Protein AF-A0A0N4U7K9-F1 (afdb_monomer_lite)

Foldseek 3Di:
DVVVVVVVVVVVVVVVVVVVVVVVVVVVQVVFWDWDDDPLFPDIDTDGPVVVVVQVVVQVVVVCVLQVDDDDDPDDDPPPVPDPVCVVPPQWDWDWDDDPPHIDTDTDGPPCPPPPPDDCVVVVVVVLVVVCVVQVPHQDKDKDWDKPPLVSQADPVVVVVVVVCVVVDVDDDDDDDPPDVQVVLVCQQVDPPPGSIHTDQDRMEIADDYPDPTDHHYDHLQAWDDDPQWTAGRRRSDIDRDCVSQVNDLQGPQPLPDDLLNLLVSLLSSLCVVCLVVLVVLVVVDDDPRLLVVLLVSLVCSCVVRVVVSCVVSVNPCPDPLNVVSSVCVSVCSSVSVDQPPDVVSCVSNDD

InterPro domains:
  IPR003545 Telomerase reverse transcriptase [PTHR12066] (23-122)

Radius of gyration: 27.85 Å; chains: 1; bounding box: 62×50×76 Å

Sequence (352 aa):
MRSFNDEMNKKDIFVRLLSAVLDLAIFVTKASFYVTDMRNSNALFFYSKVVWKQIENHGFSELKKLLKLSETEKEGQTSFHLDENDAKCSIFNVRFIPSGNKVRAIMVPSNSRTYKHQKERRFFEDLFSKYAKQNRKKKIYSVRTDLRQCFDHMDHVLLKGIISNIIDCERLPIVEKCTQPVAFLEQILNGIDNYNMVADPLKTVINFKSNLNYPFKFIHMNGYITWNGYDIFPAVLKISASQSNSKTSVVPPFKLYLSSYEKRLTIRKIVRAAVSQRYFILVRLSFGIWKTVVLKKLSWIAYDLYIQPLAKKLNLNPKAYWNRLFMKHIRKWIQQGFKQKSNPKLTYLFNL

pLDDT: mean 80.83, std 15.72, range [34.75, 97.44]

Organism: Dracunculus medinensis (NCBI:txid318479)

Secondary structure (DSSP, 8-state):
-HHHHHHHHHHHHHHHHHHHHHHHHHHHHHHHEEEEEPTTSS-EEEEEHHHHHHHHHHHHHHHHHHHTPPPPPSSS-------TTTTT---EEEEEEEETTEEEEEEEESS--------THHHHHHHHHHHHHHTTTSPPP-EE--BTTTTTT--HHHHHHHHHHHHH-S----------HHHHHHHHHH-BTTTTB-B-GGG-EESS-----S--EE--TT--EEETTEEEETTTTEEEE-STTTTT-SS----TT--HHHHHHHHHHHHHHHHHHHHHHHHHH--HHHHHHHHHHHHHHHIIIIIHHHHHHTT--TTSHHHHHHHHHHHHHHHTTT-STT-HHHHHHT--

Structure (mmCIF, N/CA/C/O backbone):
data_AF-A0A0N4U7K9-F1
#
_entry.id   AF-A0A0N4U7K9-F1
#
loop_
_atom_site.group_PDB
_atom_site.id
_atom_site.type_symbol
_atom_site.label_atom_id
_atom_site.label_alt_id
_atom_site.label_comp_id
_atom_site.label_asym_id
_atom_site.label_entity_id
_atom_site.label_seq_id
_atom_site.pdbx_PDB_ins_code
_atom_site.Cartn_x
_atom_site.Cartn_y
_atom_site.Cartn_z
_atom_site.occupancy
_atom_site.B_iso_or_equiv
_atom_site.auth_seq_id
_atom_site.auth_comp_id
_atom_site.auth_asym_id
_atom_site.auth_atom_id
_atom_site.pdbx_PDB_model_num
ATOM 1 N N . MET A 1 1 ? 27.319 -6.769 -48.456 1.00 57.84 1 MET A N 1
ATOM 2 C CA . MET A 1 1 ? 27.380 -7.055 -47.000 1.00 57.84 1 MET A CA 1
ATOM 3 C C . MET A 1 1 ? 27.908 -5.900 -46.136 1.00 57.84 1 MET A C 1
ATOM 5 O O . MET A 1 1 ? 27.492 -5.836 -44.989 1.00 57.84 1 MET A O 1
ATOM 9 N N . ARG A 1 2 ? 28.739 -4.960 -46.630 1.00 60.88 2 A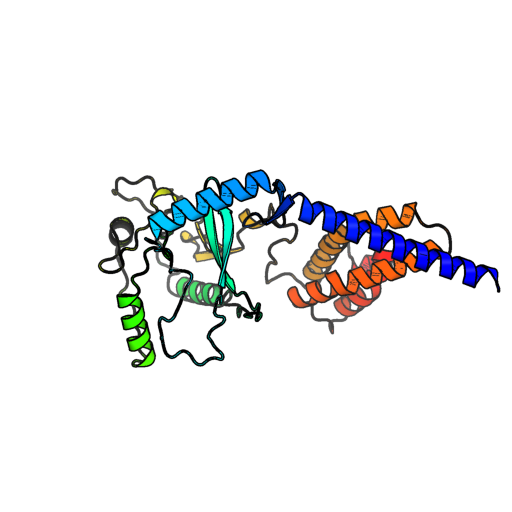RG A N 1
ATOM 10 C CA . ARG A 1 2 ? 29.244 -3.830 -45.808 1.00 60.88 2 ARG A CA 1
ATOM 11 C C . ARG A 1 2 ? 28.162 -2.839 -45.325 1.00 60.88 2 ARG A C 1
ATOM 13 O O . ARG A 1 2 ? 28.216 -2.425 -44.176 1.00 60.88 2 ARG A O 1
ATOM 20 N N . SER A 1 3 ? 27.118 -2.558 -46.115 1.00 70.31 3 SER A N 1
ATOM 21 C CA . SER A 1 3 ? 26.081 -1.576 -45.731 1.00 70.31 3 SER A CA 1
ATOM 22 C C . SER A 1 3 ? 25.219 -1.976 -44.522 1.00 70.31 3 SER A C 1
ATOM 24 O O . SER A 1 3 ? 24.700 -1.110 -43.822 1.00 70.31 3 SER A O 1
ATOM 26 N N . PHE A 1 4 ? 25.073 -3.277 -44.241 1.00 58.28 4 PHE A N 1
ATOM 27 C CA . PHE A 1 4 ? 24.256 -3.749 -43.117 1.00 58.28 4 PHE A CA 1
ATOM 28 C C . PHE A 1 4 ? 24.931 -3.495 -41.759 1.00 58.28 4 PHE A C 1
ATOM 30 O O . PHE A 1 4 ? 24.249 -3.174 -40.784 1.00 58.28 4 PHE A O 1
ATOM 37 N N . ASN A 1 5 ? 26.266 -3.582 -41.704 1.00 70.31 5 ASN A N 1
ATOM 38 C CA . ASN A 1 5 ? 27.029 -3.284 -40.490 1.00 70.31 5 ASN A CA 1
ATOM 39 C C . ASN A 1 5 ? 27.013 -1.782 -40.170 1.00 70.31 5 ASN A C 1
ATOM 41 O O . ASN A 1 5 ? 26.825 -1.415 -39.011 1.00 70.31 5 ASN A O 1
ATOM 45 N N . ASP A 1 6 ? 27.094 -0.915 -41.183 1.00 75.25 6 ASP A N 1
ATOM 46 C CA . ASP A 1 6 ? 27.023 0.540 -40.983 1.00 75.25 6 ASP A CA 1
ATOM 47 C C . ASP A 1 6 ? 25.654 0.985 -40.450 1.00 75.25 6 ASP A C 1
ATOM 49 O O . ASP A 1 6 ? 25.566 1.824 -39.549 1.00 75.25 6 ASP A O 1
ATOM 53 N N . GLU A 1 7 ? 24.564 0.389 -40.940 1.00 70.75 7 GLU A N 1
ATOM 54 C CA . GLU A 1 7 ? 23.230 0.653 -40.394 1.00 70.75 7 GLU A CA 1
ATOM 55 C C . GLU A 1 7 ? 23.058 0.140 -38.958 1.00 70.75 7 GLU A C 1
ATOM 57 O O . GLU A 1 7 ? 22.394 0.801 -38.154 1.00 70.75 7 GLU A O 1
ATOM 62 N N . MET A 1 8 ? 23.640 -1.015 -38.603 1.00 66.44 8 MET A N 1
ATOM 63 C CA . MET A 1 8 ? 23.632 -1.498 -37.216 1.00 66.44 8 MET A CA 1
ATOM 64 C C . MET A 1 8 ? 24.426 -0.583 -36.280 1.00 66.44 8 MET A C 1
ATOM 66 O O . MET A 1 8 ? 23.966 -0.335 -35.167 1.00 66.44 8 MET A O 1
ATOM 70 N N . ASN A 1 9 ? 25.540 -0.009 -36.732 1.00 82.81 9 ASN A N 1
ATOM 71 C CA . ASN A 1 9 ? 26.275 0.976 -35.941 1.00 82.81 9 ASN A CA 1
ATOM 72 C C . ASN A 1 9 ? 25.450 2.254 -35.731 1.00 82.81 9 ASN A C 1
ATOM 74 O O . ASN A 1 9 ? 25.331 2.729 -34.602 1.00 82.81 9 ASN A O 1
ATOM 78 N N . LYS A 1 10 ? 24.763 2.759 -36.767 1.00 80.94 10 LYS A N 1
ATOM 79 C CA . LYS A 1 10 ? 23.857 3.917 -36.631 1.00 80.94 10 LYS A CA 1
ATOM 80 C C . LYS A 1 10 ? 22.704 3.661 -35.640 1.00 80.94 10 LYS A C 1
ATOM 82 O O . LYS A 1 10 ? 22.335 4.581 -34.911 1.00 80.94 10 LYS A O 1
ATOM 87 N N . LYS A 1 11 ? 22.162 2.428 -35.559 1.00 66.00 11 LYS A N 1
ATOM 88 C CA . LYS A 1 11 ? 21.150 2.022 -34.542 1.00 66.00 11 LYS A CA 1
ATOM 89 C C . LYS A 1 11 ? 21.647 2.248 -33.140 1.00 66.00 11 LYS A C 1
ATOM 91 O O . LYS A 1 11 ? 20.955 2.849 -32.322 1.00 66.00 11 LYS A O 1
ATOM 96 N N . ASP A 1 12 ? 22.797 1.651 -32.872 1.00 78.31 12 ASP A N 1
ATOM 97 C CA . ASP A 1 12 ? 23.330 1.583 -31.531 1.00 78.31 12 ASP A CA 1
ATOM 98 C C . ASP A 1 12 ? 23.716 2.989 -31.074 1.00 78.31 12 ASP A C 1
ATOM 100 O O . ASP A 1 12 ? 23.349 3.402 -29.979 1.00 78.31 12 ASP A O 1
ATOM 104 N N . ILE A 1 13 ? 24.295 3.786 -31.980 1.00 85.31 13 ILE A N 1
ATOM 105 C CA . ILE A 1 13 ? 24.562 5.209 -31.757 1.00 85.31 13 ILE A CA 1
ATOM 106 C C . ILE A 1 13 ? 23.268 5.976 -31.437 1.00 85.31 13 ILE A C 1
ATOM 108 O O . ILE A 1 13 ? 23.226 6.683 -30.434 1.00 85.31 13 ILE A O 1
ATOM 112 N N . PHE A 1 14 ? 22.189 5.822 -32.218 1.00 83.75 14 PHE A N 1
ATOM 113 C CA . PHE A 1 14 ? 20.931 6.539 -31.959 1.00 83.75 14 PHE A CA 1
ATOM 114 C C . PHE A 1 14 ? 20.264 6.127 -30.639 1.00 83.75 14 PHE A C 1
ATOM 116 O O . PHE A 1 14 ? 19.780 6.984 -29.904 1.00 83.75 14 PHE A O 1
ATOM 123 N N . VAL A 1 15 ? 20.231 4.831 -30.308 1.00 83.50 15 VAL A N 1
ATOM 124 C CA . VAL A 1 15 ? 19.649 4.350 -29.042 1.00 83.50 15 VAL A CA 1
ATOM 125 C C . VAL A 1 15 ? 20.471 4.831 -27.847 1.00 83.50 15 VAL A C 1
ATOM 127 O O . VAL A 1 15 ? 19.882 5.272 -26.860 1.00 83.50 15 VAL A O 1
ATOM 130 N N . ARG A 1 16 ? 21.807 4.804 -27.941 1.00 85.75 16 ARG A N 1
ATOM 131 C CA . ARG A 1 16 ? 22.700 5.368 -26.918 1.00 85.75 16 ARG A CA 1
ATOM 132 C C . ARG A 1 16 ? 22.480 6.871 -26.759 1.00 85.75 16 ARG A C 1
ATOM 134 O O . ARG A 1 16 ? 22.346 7.335 -25.632 1.00 85.75 16 ARG A O 1
ATOM 141 N N . LEU A 1 17 ? 22.354 7.607 -27.866 1.00 89.44 17 LEU A N 1
ATOM 142 C CA . LEU A 1 17 ? 22.065 9.041 -27.849 1.00 89.44 17 LEU A CA 1
ATOM 143 C C . LEU A 1 17 ? 20.700 9.335 -27.210 1.00 89.44 17 LEU A C 1
ATOM 145 O O . LEU A 1 17 ? 20.604 10.195 -26.343 1.00 89.44 17 LEU A O 1
ATOM 149 N N . LEU A 1 18 ? 19.648 8.599 -27.580 1.00 89.31 18 LEU A N 1
ATOM 150 C CA . LEU A 1 18 ? 18.315 8.768 -26.996 1.00 89.31 18 LEU A CA 1
ATOM 151 C C . LEU A 1 18 ? 18.297 8.425 -25.500 1.00 89.31 18 LEU A C 1
ATOM 153 O O . LEU A 1 18 ? 17.646 9.129 -24.732 1.00 89.31 18 LEU A O 1
ATOM 157 N N . SER A 1 19 ? 19.010 7.373 -25.082 1.00 85.81 19 SER A N 1
ATOM 158 C CA . SER A 1 19 ? 19.184 7.053 -23.660 1.00 85.81 19 SER A CA 1
ATOM 159 C C . SER A 1 19 ? 19.855 8.211 -22.931 1.00 85.81 19 SER A C 1
ATOM 161 O O . SER A 1 19 ? 19.310 8.682 -21.943 1.00 85.81 19 SER A O 1
ATOM 163 N N . ALA A 1 20 ? 20.954 8.743 -23.475 1.00 86.62 20 ALA A N 1
ATOM 164 C CA . ALA A 1 20 ? 21.660 9.880 -22.891 1.00 86.62 20 ALA A CA 1
ATOM 165 C C . ALA A 1 20 ? 20.768 11.131 -22.777 1.00 86.62 20 ALA A C 1
ATOM 167 O O . ALA A 1 20 ? 20.780 11.805 -21.750 1.00 86.62 20 ALA A O 1
ATOM 168 N N . VAL A 1 21 ? 19.940 11.418 -23.789 1.00 90.06 21 VAL A N 1
ATOM 169 C CA . VAL A 1 21 ? 18.972 12.530 -23.751 1.00 90.06 21 VAL A CA 1
ATOM 170 C C . VAL A 1 21 ? 17.902 12.311 -22.676 1.00 90.06 21 VAL A C 1
ATOM 172 O O . VAL A 1 21 ? 17.539 13.251 -21.972 1.00 90.06 21 VAL A O 1
ATOM 175 N N . LEU A 1 22 ? 17.393 11.086 -22.518 1.00 92.44 22 LEU A N 1
ATOM 176 C CA . LEU A 1 22 ? 16.414 10.767 -21.473 1.00 92.44 22 LEU A CA 1
ATOM 177 C C . LEU A 1 22 ? 17.028 10.827 -20.073 1.00 92.44 22 LEU A C 1
ATOM 179 O O . LEU A 1 22 ? 16.396 11.361 -19.163 1.00 92.44 22 LEU A O 1
ATOM 183 N N . ASP A 1 23 ? 18.250 10.327 -19.904 1.00 88.00 23 ASP A N 1
ATOM 184 C CA . ASP A 1 23 ? 18.988 10.402 -18.644 1.00 88.00 23 ASP A CA 1
ATOM 185 C C . ASP A 1 23 ? 19.247 11.864 -18.258 1.00 88.00 23 ASP A C 1
ATOM 187 O O . ASP A 1 23 ? 19.003 12.254 -17.113 1.00 88.00 23 ASP A O 1
ATOM 191 N N . LEU A 1 24 ? 19.613 12.706 -19.232 1.00 89.19 24 LEU A N 1
ATOM 192 C CA . LEU A 1 24 ? 19.730 14.151 -19.049 1.00 89.19 24 LEU A CA 1
ATOM 193 C C . LEU A 1 24 ? 18.386 14.788 -18.668 1.00 89.19 24 LEU A C 1
ATOM 195 O O . LEU A 1 24 ? 18.328 15.571 -17.724 1.00 89.19 24 LEU A O 1
ATOM 199 N N . ALA A 1 25 ? 17.288 14.435 -19.339 1.00 91.75 25 ALA A N 1
ATOM 200 C CA . ALA A 1 25 ? 15.961 14.960 -19.014 1.00 91.75 25 ALA A CA 1
ATOM 201 C C . ALA A 1 25 ? 15.514 14.569 -17.593 1.00 91.75 25 ALA A C 1
ATOM 203 O O . ALA A 1 25 ? 14.962 15.394 -16.860 1.00 91.75 25 ALA A O 1
ATOM 204 N N . ILE A 1 26 ? 15.786 13.329 -17.171 1.00 91.50 26 ILE A N 1
ATOM 205 C CA . ILE A 1 26 ? 15.540 12.861 -15.801 1.00 91.50 26 ILE A CA 1
ATOM 206 C C . ILE A 1 26 ? 16.403 13.647 -14.813 1.00 91.50 26 ILE A C 1
ATOM 208 O O . ILE A 1 26 ? 15.900 14.065 -13.768 1.00 91.50 26 ILE A O 1
ATOM 212 N N . PHE A 1 27 ? 17.679 13.864 -15.134 1.00 91.31 27 PHE A N 1
ATOM 213 C CA . PHE A 1 27 ? 18.597 14.636 -14.304 1.00 91.31 27 PHE A CA 1
ATOM 214 C C . PHE A 1 27 ? 1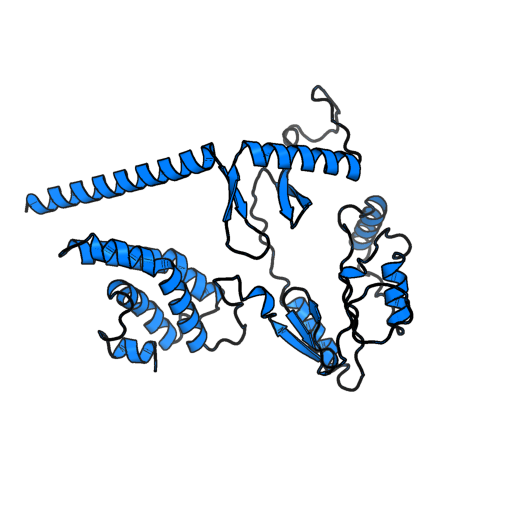8.117 16.079 -14.124 1.00 91.31 27 PHE A C 1
ATOM 216 O O . PHE A 1 27 ? 17.955 16.520 -12.989 1.00 91.31 27 PHE A O 1
ATOM 223 N N . VAL A 1 28 ? 17.790 16.779 -15.215 1.00 92.69 28 VAL A N 1
ATOM 224 C CA . VAL A 1 28 ? 17.245 18.147 -15.183 1.00 92.69 28 VAL A CA 1
ATOM 225 C C . VAL A 1 28 ? 15.944 18.190 -14.382 1.00 92.69 28 VAL A C 1
ATOM 227 O O . VAL A 1 28 ? 15.782 19.036 -13.507 1.00 92.69 28 VAL A O 1
ATOM 230 N N . THR A 1 29 ? 15.046 17.222 -14.585 1.00 94.62 29 THR A N 1
ATOM 231 C CA . THR A 1 29 ? 13.794 17.139 -13.819 1.00 94.62 29 THR A CA 1
ATOM 232 C C . THR A 1 29 ? 14.061 16.989 -12.319 1.00 94.62 29 THR A C 1
ATOM 234 O O . THR A 1 29 ? 13.463 17.704 -11.522 1.00 94.62 29 THR A O 1
ATOM 237 N N . LYS A 1 30 ? 14.990 16.111 -11.917 1.00 93.06 30 LYS A N 1
ATOM 238 C CA . LYS A 1 30 ? 15.405 15.944 -10.511 1.00 93.06 30 LYS A CA 1
ATOM 239 C C . LYS A 1 30 ? 16.145 17.165 -9.962 1.00 93.06 30 LYS A C 1
ATOM 241 O O . LYS A 1 30 ? 16.113 17.412 -8.755 1.00 93.06 30 LYS A O 1
ATOM 246 N N . ALA A 1 31 ? 16.845 17.910 -10.812 1.00 93.44 31 ALA A N 1
ATOM 247 C CA . ALA A 1 31 ? 17.551 19.124 -10.432 1.00 93.44 31 ALA A CA 1
ATOM 248 C C . ALA A 1 31 ? 16.571 20.273 -10.153 1.00 93.44 31 ALA A C 1
ATOM 250 O O . ALA A 1 31 ? 16.746 20.967 -9.154 1.00 93.44 31 ALA A O 1
ATOM 251 N N . SER A 1 32 ? 15.516 20.414 -10.959 1.00 95.38 32 SER A N 1
ATOM 252 C CA . SER A 1 32 ? 14.558 21.526 -10.883 1.00 95.38 32 SER A CA 1
ATOM 253 C C . SER A 1 32 ? 13.328 21.246 -10.011 1.00 95.38 32 SER A C 1
ATOM 255 O O . SER A 1 32 ? 12.797 22.167 -9.383 1.00 95.38 32 SER A O 1
ATOM 257 N N . PHE A 1 33 ? 12.878 19.990 -9.938 1.00 97.19 33 PHE A N 1
ATOM 258 C CA . PHE A 1 33 ? 11.606 19.624 -9.317 1.00 97.19 33 PHE A CA 1
ATOM 259 C C . PHE A 1 33 ? 11.754 18.563 -8.229 1.00 97.19 33 PHE A C 1
ATOM 261 O O . PHE A 1 33 ? 12.551 17.628 -8.322 1.00 97.19 33 PHE A O 1
ATOM 268 N N . TYR A 1 34 ? 10.913 18.686 -7.208 1.00 94.31 34 TYR A N 1
ATOM 269 C CA . TYR A 1 34 ? 10.564 17.588 -6.325 1.00 94.31 34 TYR A CA 1
ATOM 270 C C . TYR A 1 34 ? 9.381 16.821 -6.922 1.00 94.31 34 TYR A C 1
ATOM 272 O O . TYR A 1 34 ? 8.354 17.416 -7.255 1.00 94.31 34 TYR A O 1
ATOM 280 N N . VAL A 1 35 ? 9.523 15.501 -7.060 1.00 93.25 35 VAL A N 1
ATOM 281 C CA . VAL A 1 35 ? 8.511 14.630 -7.672 1.00 93.25 35 VAL A CA 1
ATOM 282 C C . VAL A 1 35 ? 7.902 13.735 -6.604 1.00 93.25 35 VAL A C 1
ATOM 284 O O . VAL A 1 35 ? 8.618 12.992 -5.934 1.00 93.25 35 VAL A O 1
ATOM 287 N N . THR A 1 36 ? 6.580 13.780 -6.454 1.00 91.31 36 THR A N 1
ATOM 288 C CA . THR A 1 36 ? 5.862 12.987 -5.448 1.00 91.31 36 THR A CA 1
ATOM 289 C C . THR A 1 36 ? 4.556 12.423 -5.990 1.00 91.31 36 THR A C 1
ATOM 291 O O . THR A 1 36 ? 3.977 12.958 -6.933 1.00 91.31 36 THR A O 1
ATOM 294 N N . ASP A 1 37 ? 4.097 11.321 -5.412 1.00 85.81 37 ASP A N 1
ATOM 295 C CA . ASP A 1 37 ? 2.836 10.674 -5.744 1.00 85.81 37 ASP A CA 1
ATOM 296 C C . ASP A 1 37 ? 1.680 11.245 -4.912 1.00 85.81 37 ASP A C 1
ATOM 298 O O . ASP A 1 37 ? 1.825 11.565 -3.730 1.00 85.81 37 ASP A O 1
ATOM 302 N N . MET A 1 38 ? 0.498 11.361 -5.519 1.00 77.00 38 MET A N 1
ATOM 303 C CA . MET A 1 38 ? -0.714 11.711 -4.777 1.00 77.00 38 MET A CA 1
ATOM 304 C C . MET A 1 38 ? -1.392 10.447 -4.268 1.00 77.00 38 MET A C 1
ATOM 306 O O . MET A 1 38 ? -1.671 9.526 -5.043 1.00 77.00 38 MET A O 1
ATOM 310 N N . ARG A 1 39 ? -1.706 10.423 -2.966 1.00 66.75 39 ARG A N 1
ATOM 311 C CA . ARG A 1 39 ? -2.388 9.295 -2.320 1.00 66.75 39 ARG A CA 1
ATOM 312 C C . ARG A 1 39 ? -3.600 8.865 -3.147 1.00 66.75 39 ARG A C 1
ATOM 314 O O . ARG A 1 39 ? -4.521 9.647 -3.355 1.00 66.75 39 ARG A O 1
ATOM 321 N N . ASN A 1 40 ? -3.597 7.598 -3.564 1.00 65.19 40 ASN A N 1
ATOM 322 C CA . ASN A 1 40 ? -4.659 6.921 -4.324 1.00 65.19 40 ASN A CA 1
ATOM 323 C C . ASN A 1 40 ? -4.707 7.198 -5.837 1.00 65.19 40 ASN A C 1
ATOM 325 O O . ASN A 1 40 ? -5.684 6.828 -6.493 1.00 65.19 40 ASN A O 1
ATOM 329 N N . SER A 1 41 ? -3.664 7.786 -6.421 1.00 68.69 41 SER A N 1
ATOM 330 C CA . SER A 1 41 ? -3.532 7.881 -7.876 1.00 68.69 41 SER A CA 1
ATOM 331 C C . SER A 1 41 ? -2.122 7.498 -8.320 1.00 68.69 41 SER A C 1
ATOM 333 O O . SER A 1 41 ? -1.164 7.662 -7.576 1.00 68.69 41 SER A O 1
ATOM 335 N N . ASN A 1 42 ? -1.981 7.019 -9.557 1.00 72.31 42 ASN A N 1
ATOM 336 C CA . ASN A 1 42 ? -0.663 6.896 -10.193 1.00 72.31 42 ASN A CA 1
ATOM 337 C C . ASN A 1 42 ? -0.187 8.250 -10.764 1.00 72.31 42 ASN A C 1
ATOM 339 O O . ASN A 1 42 ? 0.685 8.268 -11.631 1.00 72.31 42 ASN A O 1
ATOM 343 N N . ALA A 1 43 ? -0.809 9.365 -10.362 1.00 79.00 43 ALA A N 1
ATOM 344 C CA . ALA A 1 43 ? -0.421 10.688 -10.818 1.00 79.00 43 ALA A CA 1
ATOM 345 C C . ALA A 1 43 ? 0.817 11.157 -10.049 1.00 79.00 43 ALA A C 1
ATOM 347 O O . ALA A 1 43 ? 0.889 11.038 -8.823 1.00 79.00 43 ALA A O 1
ATOM 348 N N . LEU A 1 44 ? 1.776 11.695 -10.798 1.00 89.56 44 LEU A N 1
ATOM 349 C CA . LEU A 1 44 ? 2.964 12.343 -10.263 1.00 89.56 44 LEU A CA 1
ATOM 350 C C . LEU A 1 44 ? 2.736 13.850 -10.250 1.00 89.56 44 LEU A C 1
ATOM 352 O O . LEU A 1 44 ? 2.290 14.423 -11.244 1.00 89.56 44 LEU A O 1
ATOM 356 N N . PHE A 1 45 ? 3.067 14.472 -9.129 1.00 90.31 45 PHE A N 1
ATOM 357 C CA . PHE A 1 45 ? 3.061 15.912 -8.946 1.00 90.31 45 PHE A CA 1
ATOM 358 C C . PHE A 1 45 ? 4.498 16.414 -8.926 1.00 90.31 45 PHE A C 1
ATOM 360 O O . PHE A 1 45 ? 5.372 15.806 -8.305 1.00 90.31 45 PHE A O 1
ATOM 367 N N . PHE A 1 46 ? 4.720 17.527 -9.618 1.00 95.00 46 PHE A N 1
ATOM 368 C CA . PHE A 1 46 ? 6.012 18.183 -9.745 1.00 95.00 46 PHE A CA 1
ATOM 369 C C . PHE A 1 46 ? 5.921 19.523 -9.026 1.00 95.00 46 PHE A C 1
ATOM 371 O O . PHE A 1 46 ? 5.202 20.419 -9.462 1.00 95.00 46 PHE A O 1
ATOM 378 N N . TYR A 1 47 ? 6.633 19.649 -7.914 1.00 95.69 47 TYR A N 1
ATOM 379 C CA . TYR A 1 47 ? 6.781 20.908 -7.194 1.00 95.69 47 TYR A CA 1
ATOM 380 C C . TYR A 1 47 ? 8.131 21.511 -7.548 1.00 95.69 47 TYR A C 1
ATOM 382 O O . TYR A 1 47 ? 9.120 20.784 -7.643 1.00 95.69 47 TYR A O 1
ATOM 390 N N . SER A 1 48 ? 8.216 22.830 -7.715 1.00 96.94 48 SER A N 1
ATOM 391 C CA . SER A 1 48 ? 9.533 23.469 -7.755 1.00 96.94 48 SER A CA 1
ATOM 392 C C . SER A 1 48 ? 10.248 23.216 -6.425 1.00 96.94 48 SER A C 1
ATOM 394 O O . SER A 1 48 ? 9.612 23.158 -5.367 1.00 96.94 48 SER A O 1
ATOM 396 N N . LYS A 1 49 ? 11.575 23.052 -6.449 1.00 96.19 49 LYS A N 1
ATOM 397 C CA . LYS A 1 49 ? 12.332 22.785 -5.214 1.00 96.19 49 LYS A CA 1
ATOM 398 C C . LYS A 1 49 ? 12.169 23.875 -4.155 1.00 96.19 49 LYS A C 1
ATOM 400 O O . LYS A 1 49 ? 12.134 23.556 -2.972 1.00 96.19 49 LYS A O 1
ATOM 405 N N . VAL A 1 50 ? 12.023 25.132 -4.572 1.00 97.44 50 VAL A N 1
ATOM 406 C CA . VAL A 1 50 ? 11.795 26.270 -3.667 1.00 97.44 50 VAL A CA 1
ATOM 407 C C . VAL A 1 50 ? 10.469 26.113 -2.921 1.00 97.44 50 VAL A C 1
ATOM 409 O O . VAL A 1 50 ? 10.444 26.177 -1.694 1.00 97.44 50 VAL A O 1
ATOM 412 N N . VAL A 1 51 ? 9.382 25.829 -3.647 1.00 96.69 51 VAL A N 1
ATOM 413 C CA . VAL A 1 51 ? 8.057 25.604 -3.049 1.00 96.69 51 VAL A CA 1
ATOM 414 C C . VAL A 1 51 ? 8.081 24.374 -2.149 1.00 96.69 51 VAL A C 1
ATOM 416 O O . VAL A 1 51 ? 7.585 24.416 -1.027 1.00 96.69 51 VAL A O 1
ATOM 419 N N . TRP A 1 52 ? 8.703 23.281 -2.597 1.00 96.44 52 TRP A N 1
ATOM 420 C CA . TRP A 1 52 ? 8.805 22.076 -1.780 1.00 96.44 52 TRP A CA 1
ATOM 421 C C . TRP A 1 52 ? 9.580 22.318 -0.480 1.00 96.44 52 TRP A C 1
ATOM 423 O O . TRP A 1 52 ? 9.151 21.869 0.577 1.00 96.44 52 TRP A O 1
ATOM 433 N N . LYS A 1 53 ? 10.665 23.098 -0.520 1.00 96.19 53 LYS A N 1
ATOM 434 C CA . LYS A 1 53 ? 11.431 23.443 0.681 1.00 96.19 53 LYS A CA 1
ATOM 435 C C . LYS A 1 53 ? 10.600 24.236 1.695 1.00 96.19 53 LYS A C 1
ATOM 437 O O . LYS A 1 53 ? 10.708 23.989 2.892 1.00 96.19 53 LYS A O 1
ATOM 442 N N . GLN A 1 54 ? 9.744 25.149 1.233 1.00 96.94 54 GLN A N 1
ATOM 443 C CA . GLN A 1 54 ? 8.803 25.865 2.104 1.00 96.94 54 GLN A CA 1
ATOM 444 C C . GLN A 1 54 ? 7.794 24.907 2.753 1.00 96.94 54 GLN A C 1
ATOM 446 O O . GLN A 1 54 ? 7.550 24.992 3.956 1.00 96.94 54 GLN A O 1
ATOM 451 N N . ILE A 1 55 ? 7.260 23.960 1.974 1.00 94.88 55 ILE A N 1
ATOM 452 C CA . ILE A 1 55 ? 6.356 22.909 2.463 1.00 94.88 55 ILE A CA 1
ATOM 453 C C . ILE A 1 55 ? 7.052 22.039 3.519 1.00 94.88 55 ILE A C 1
ATOM 455 O O . ILE A 1 55 ? 6.458 21.764 4.560 1.00 94.88 55 ILE A O 1
ATOM 459 N N . GLU A 1 56 ? 8.301 21.627 3.286 1.00 94.81 56 GLU A N 1
ATOM 460 C CA . GLU A 1 56 ? 9.091 20.851 4.250 1.00 94.81 56 GLU A CA 1
ATOM 461 C C . GLU A 1 56 ? 9.337 21.628 5.539 1.00 94.81 56 GLU A C 1
ATOM 463 O O . GLU A 1 56 ? 9.103 21.095 6.618 1.00 94.81 56 GLU A O 1
ATOM 468 N N . ASN A 1 57 ? 9.763 22.890 5.446 1.00 95.12 57 ASN A N 1
ATOM 469 C CA . ASN A 1 57 ? 10.011 23.726 6.620 1.00 95.12 57 ASN A CA 1
ATOM 470 C C . ASN A 1 57 ? 8.733 23.905 7.458 1.00 95.12 57 ASN A C 1
ATOM 472 O O . ASN A 1 57 ? 8.770 23.781 8.682 1.00 95.12 57 ASN A O 1
ATOM 476 N N . HIS A 1 58 ? 7.592 24.137 6.801 1.00 94.75 58 HIS A N 1
ATOM 477 C CA . HIS A 1 58 ? 6.293 24.188 7.467 1.00 94.75 58 HIS A CA 1
ATOM 478 C C . HIS A 1 58 ? 5.939 22.840 8.115 1.00 94.75 58 HIS A C 1
ATOM 480 O O . HIS A 1 58 ? 5.579 22.795 9.289 1.00 94.75 58 HIS A O 1
ATOM 486 N N . GLY A 1 59 ? 6.110 21.733 7.386 1.00 93.50 59 GLY A N 1
ATOM 487 C CA . GLY A 1 59 ? 5.866 20.383 7.892 1.00 93.50 59 GLY A CA 1
ATOM 488 C C . GLY A 1 59 ? 6.728 20.031 9.108 1.00 93.50 59 GLY A C 1
ATOM 489 O O . GLY A 1 59 ? 6.217 19.457 10.066 1.00 93.50 59 GLY A O 1
ATOM 490 N N . PHE A 1 60 ? 8.006 20.414 9.108 1.00 92.56 60 PHE A N 1
ATOM 491 C CA . PHE A 1 60 ? 8.902 20.252 10.255 1.00 92.56 60 PHE A CA 1
ATOM 492 C C . PHE A 1 60 ? 8.477 21.108 11.447 1.00 92.56 60 PHE A C 1
ATOM 494 O O . PHE A 1 60 ? 8.502 20.618 12.573 1.00 92.56 60 PHE A O 1
ATOM 501 N N . SER A 1 61 ? 8.066 22.358 11.217 1.00 92.50 61 SER A N 1
ATOM 502 C CA . SER A 1 61 ? 7.563 23.231 12.283 1.00 92.50 61 SER A CA 1
ATOM 503 C C . SER A 1 61 ? 6.341 22.621 12.973 1.00 92.50 61 SER A C 1
ATOM 505 O O . SER A 1 61 ? 6.308 22.525 14.198 1.00 92.50 61 SER A O 1
ATOM 507 N N . GLU A 1 62 ? 5.373 22.130 12.197 1.00 90.81 62 GLU A N 1
ATOM 508 C CA . GLU A 1 62 ? 4.178 21.469 12.731 1.00 90.81 62 GLU A CA 1
ATOM 509 C C . GLU A 1 62 ? 4.520 20.162 13.457 1.00 90.81 62 GLU A C 1
ATOM 511 O O . GLU A 1 62 ? 4.021 19.914 14.553 1.00 90.81 62 GLU A O 1
ATOM 516 N N . LEU A 1 63 ? 5.424 19.352 12.897 1.00 89.06 63 LEU A N 1
ATOM 517 C CA . LEU A 1 63 ? 5.885 18.117 13.533 1.00 89.06 63 LEU A CA 1
ATOM 518 C C . LEU A 1 63 ? 6.573 18.393 14.878 1.00 89.06 63 LEU A C 1
ATOM 520 O O . LEU A 1 63 ? 6.316 17.690 15.854 1.00 89.06 63 LEU A O 1
ATOM 524 N N . LYS A 1 64 ? 7.405 19.441 14.946 1.00 89.56 64 LYS A N 1
ATOM 525 C CA . LYS A 1 64 ? 8.093 19.865 16.171 1.00 89.56 64 LYS A CA 1
ATOM 526 C C . LYS A 1 64 ? 7.100 20.272 17.260 1.00 89.56 64 LYS A C 1
ATOM 528 O O . LYS A 1 64 ? 7.279 19.874 18.407 1.00 89.56 64 LYS A O 1
ATOM 533 N N . LYS A 1 65 ? 6.037 21.003 16.899 1.00 88.88 65 LYS A N 1
ATOM 534 C CA . LYS A 1 65 ? 4.957 21.382 17.827 1.00 88.88 65 LYS A CA 1
ATOM 535 C C . LYS A 1 65 ? 4.177 20.166 18.328 1.00 88.88 65 LYS A C 1
ATOM 537 O O . LYS A 1 65 ? 3.923 20.064 19.522 1.00 88.88 65 LYS A O 1
ATOM 542 N N . LEU A 1 66 ? 3.803 19.259 17.422 1.00 85.44 66 LEU A N 1
ATOM 543 C CA . LEU A 1 66 ? 2.962 18.100 17.740 1.00 85.44 66 LEU A CA 1
ATOM 544 C C . LEU A 1 66 ? 3.683 17.073 18.615 1.00 85.44 66 LEU A C 1
ATOM 546 O O . LEU A 1 66 ? 3.132 16.627 19.615 1.00 85.44 66 LEU A O 1
ATOM 550 N N . LEU A 1 67 ? 4.911 16.708 18.248 1.00 82.56 67 LEU A N 1
ATOM 551 C CA . LEU A 1 67 ? 5.659 15.632 18.906 1.00 82.56 67 LEU A CA 1
ATOM 552 C C . LEU A 1 67 ? 6.635 16.137 19.972 1.00 82.56 67 LEU A C 1
ATOM 554 O O . LEU A 1 67 ? 7.427 15.352 20.484 1.00 82.56 67 LEU A O 1
ATOM 558 N N . LYS A 1 68 ? 6.611 17.441 20.285 1.00 82.81 68 LYS A N 1
ATOM 559 C CA . LYS A 1 68 ? 7.549 18.089 21.217 1.00 82.81 68 LYS A CA 1
ATOM 560 C C . LYS A 1 68 ? 9.009 17.714 20.919 1.00 82.81 68 LYS A C 1
ATOM 562 O O . LYS A 1 68 ? 9.778 17.426 21.831 1.00 82.81 68 LYS A O 1
ATOM 567 N N . LEU A 1 69 ? 9.380 17.683 19.635 1.00 82.38 69 LEU A N 1
ATOM 568 C CA . LEU A 1 69 ? 10.720 17.259 19.226 1.00 82.38 69 LEU A CA 1
ATOM 569 C C . LEU A 1 69 ? 11.765 18.235 19.776 1.00 82.38 69 LEU A C 1
ATOM 571 O O . LEU A 1 69 ? 11.741 19.428 19.448 1.00 82.38 69 LEU A O 1
ATOM 575 N N . SER A 1 70 ? 12.695 17.721 20.573 1.00 78.88 70 SER A N 1
ATOM 576 C CA . SER A 1 70 ? 13.934 18.411 20.911 1.00 78.88 70 SER A CA 1
ATOM 577 C C . SER A 1 70 ? 14.966 18.173 19.812 1.00 78.88 70 SER A C 1
ATOM 579 O O . SER A 1 70 ? 15.006 17.119 19.175 1.00 78.88 70 SER A O 1
ATOM 581 N N . GLU A 1 71 ? 15.782 19.188 19.550 1.00 75.69 71 GLU A N 1
ATOM 582 C CA . GLU A 1 71 ? 16.972 18.997 18.734 1.00 75.69 71 GLU A CA 1
ATOM 583 C C . GLU A 1 71 ? 17.983 18.239 19.591 1.00 75.69 71 GLU A C 1
ATOM 585 O O . GLU A 1 71 ? 18.332 18.682 20.681 1.00 75.69 71 GLU A O 1
ATOM 590 N N . THR A 1 72 ? 18.389 17.057 19.142 1.00 70.94 72 THR A N 1
ATOM 591 C CA . THR A 1 72 ? 19.518 16.348 19.739 1.00 70.94 72 THR A CA 1
ATOM 592 C C . THR A 1 72 ? 20.787 17.071 19.309 1.00 70.94 72 THR A C 1
ATOM 594 O O . THR A 1 72 ? 21.021 17.202 18.103 1.00 70.94 72 THR A O 1
ATOM 597 N N . GLU A 1 73 ? 21.568 17.565 20.269 1.00 60.59 73 GLU A N 1
ATOM 598 C CA . GLU A 1 73 ? 22.845 18.233 20.008 1.00 60.59 73 GLU A CA 1
ATOM 599 C C . GLU A 1 73 ? 23.721 17.359 19.097 1.00 60.59 73 GLU A C 1
ATOM 601 O O . GLU A 1 73 ? 23.825 16.144 19.269 1.00 60.59 73 GLU A O 1
ATOM 606 N N . LYS A 1 74 ? 24.300 17.973 18.059 1.00 53.12 74 LYS A N 1
ATOM 607 C CA . LYS A 1 74 ? 25.049 17.279 16.998 1.00 53.12 74 LYS A CA 1
ATOM 608 C C . LYS A 1 74 ? 26.439 16.793 17.426 1.00 53.12 74 LYS A C 1
ATOM 610 O O . LYS A 1 74 ? 27.183 16.305 16.579 1.00 53.12 74 LYS A O 1
ATOM 615 N N . GLU A 1 75 ? 26.802 16.892 18.696 1.00 41.72 75 GLU A N 1
ATOM 616 C CA . GLU A 1 75 ? 28.171 16.685 19.160 1.00 41.72 75 GLU A CA 1
ATOM 617 C C . GLU A 1 75 ? 28.190 15.813 20.419 1.00 41.72 75 GLU A C 1
ATOM 619 O O . GLU A 1 75 ? 27.688 16.206 21.461 1.00 41.72 75 GLU A O 1
ATOM 624 N N . GLY A 1 76 ? 28.805 14.631 20.316 1.00 37.91 76 GLY A N 1
ATOM 625 C CA . GLY A 1 76 ? 29.271 13.866 21.474 1.00 37.91 76 GLY A CA 1
ATOM 626 C C . GLY A 1 76 ? 28.245 12.950 22.152 1.00 37.91 76 GLY A C 1
ATOM 627 O O . GLY A 1 76 ? 27.231 13.371 22.685 1.00 37.91 76 GLY A O 1
ATOM 628 N N . GLN A 1 77 ? 28.581 11.660 22.207 1.00 40.56 77 GLN A N 1
ATOM 629 C CA . GLN A 1 77 ? 28.537 10.901 23.462 1.00 40.56 77 GLN A CA 1
ATOM 630 C C . GLN A 1 77 ? 27.272 11.063 24.332 1.00 40.56 77 GLN A C 1
ATOM 632 O O . GLN A 1 77 ? 27.337 11.519 25.467 1.00 40.56 77 GLN A O 1
ATOM 637 N N . THR A 1 78 ? 26.130 10.548 23.888 1.00 39.84 78 THR A N 1
ATOM 638 C CA . THR A 1 78 ? 25.303 9.802 24.845 1.00 39.84 78 THR A CA 1
ATOM 639 C C . THR A 1 78 ? 25.522 8.334 24.550 1.00 39.84 78 THR A C 1
ATOM 641 O O . THR A 1 78 ? 25.000 7.774 23.590 1.00 39.84 78 THR A O 1
ATOM 644 N N . SER A 1 79 ? 26.391 7.738 25.360 1.00 39.84 79 SER A N 1
ATOM 645 C CA . SER A 1 79 ? 26.643 6.309 25.464 1.00 39.84 79 SER A CA 1
ATOM 646 C C . SER A 1 79 ? 25.378 5.578 25.919 1.00 39.84 79 SER A C 1
ATOM 648 O O . SER A 1 79 ? 25.307 5.018 27.008 1.00 39.84 79 SER A O 1
ATOM 650 N N . PHE A 1 80 ? 24.368 5.509 25.058 1.00 42.34 80 PHE A N 1
ATOM 651 C CA . PHE A 1 80 ? 23.691 4.232 24.948 1.00 42.34 80 PHE A CA 1
ATOM 652 C C . PHE A 1 80 ? 24.729 3.307 24.319 1.00 42.34 80 PHE A C 1
ATOM 654 O O . PHE A 1 80 ? 25.173 3.571 23.205 1.00 42.34 80 PHE A O 1
ATOM 661 N N . HIS A 1 81 ? 25.178 2.295 25.066 1.00 42.50 81 HIS A N 1
ATOM 662 C CA . HIS A 1 81 ? 25.972 1.168 24.568 1.00 42.50 81 HIS A CA 1
ATOM 663 C C . HIS A 1 81 ? 25.176 0.416 23.483 1.00 42.50 81 HIS A C 1
ATOM 665 O O . HIS A 1 81 ? 24.704 -0.698 23.676 1.00 42.50 81 HIS A O 1
ATOM 671 N N . LEU A 1 82 ? 24.960 1.063 22.348 1.00 45.84 82 LEU A N 1
ATOM 672 C CA . LEU A 1 82 ? 24.628 0.428 21.095 1.00 45.84 82 LEU A CA 1
ATOM 673 C C . LEU A 1 82 ? 25.988 0.181 20.454 1.00 45.84 82 LEU A C 1
ATOM 675 O O . LEU A 1 82 ? 26.751 1.132 20.278 1.00 45.84 82 LEU A O 1
ATOM 679 N N . ASP A 1 83 ? 26.313 -1.093 20.230 1.00 50.38 83 ASP A N 1
ATOM 680 C CA . ASP A 1 83 ? 27.549 -1.559 19.595 1.00 50.38 83 ASP A CA 1
ATOM 681 C C . ASP A 1 83 ? 27.999 -0.604 18.479 1.00 50.38 83 ASP A C 1
ATOM 683 O O . ASP A 1 83 ? 27.169 -0.062 17.752 1.00 50.38 83 ASP A O 1
ATOM 687 N N . GLU A 1 84 ? 29.305 -0.438 18.262 1.00 50.09 84 GLU A N 1
ATOM 688 C CA . GLU A 1 84 ? 29.857 0.424 17.197 1.00 50.09 84 GLU A CA 1
ATOM 689 C C . GLU A 1 84 ? 29.333 0.083 15.780 1.00 50.09 84 GLU A C 1
ATOM 691 O O . GLU A 1 84 ? 29.455 0.884 14.851 1.00 50.09 84 GLU A O 1
ATOM 696 N N . ASN A 1 85 ? 28.661 -1.062 15.613 1.00 50.06 85 ASN A N 1
ATOM 697 C CA . ASN A 1 85 ? 27.917 -1.428 14.407 1.00 50.06 85 ASN A CA 1
ATOM 698 C C . ASN A 1 85 ? 26.555 -0.710 14.238 1.00 50.06 85 ASN A C 1
ATOM 700 O O . ASN A 1 85 ? 26.069 -0.603 13.111 1.00 50.06 85 ASN A O 1
ATOM 704 N N . ASP A 1 86 ? 25.966 -0.174 15.308 1.00 49.97 86 ASP A N 1
ATOM 705 C CA . ASP A 1 86 ? 24.678 0.537 15.337 1.00 49.97 86 ASP A CA 1
ATOM 706 C C . ASP A 1 86 ? 24.830 2.074 15.401 1.00 49.97 86 ASP A C 1
ATOM 708 O O . ASP A 1 86 ? 23.860 2.813 15.232 1.00 49.97 86 ASP A O 1
ATOM 712 N N . ALA A 1 87 ? 26.044 2.613 15.541 1.00 45.41 87 ALA A N 1
ATOM 713 C CA . ALA A 1 87 ? 26.286 4.053 15.719 1.00 45.41 87 ALA A CA 1
ATOM 714 C C . ALA A 1 87 ? 26.093 4.935 14.454 1.00 45.41 87 ALA A C 1
ATOM 716 O O . ALA A 1 87 ? 26.342 6.139 14.481 1.00 45.41 87 ALA A O 1
ATOM 717 N N . LYS A 1 88 ? 25.597 4.385 13.334 1.00 45.66 88 LYS A N 1
ATOM 718 C CA . LYS A 1 88 ? 25.210 5.148 12.117 1.00 45.66 88 LYS A CA 1
ATOM 719 C C . LYS A 1 88 ? 23.694 5.339 11.958 1.00 45.66 88 LYS A C 1
ATOM 721 O O . LYS A 1 88 ? 23.207 5.617 10.860 1.00 45.66 88 LYS A O 1
ATOM 726 N N . CYS A 1 89 ? 22.936 5.189 13.040 1.00 47.81 89 CYS A N 1
ATOM 727 C CA . CYS A 1 89 ? 21.482 5.051 13.040 1.00 47.81 89 CYS A CA 1
ATOM 728 C C . CYS A 1 89 ? 20.671 6.334 12.749 1.00 47.81 89 CYS A C 1
ATOM 730 O O . CYS A 1 89 ? 19.733 6.662 13.468 1.00 47.81 89 CYS A O 1
ATOM 732 N N . SER A 1 90 ? 20.859 6.961 11.583 1.00 56.16 90 SER A N 1
ATOM 733 C CA . SER A 1 90 ? 19.674 7.448 10.857 1.00 56.16 90 SER A CA 1
ATOM 734 C C . SER A 1 90 ? 19.005 6.235 10.205 1.00 56.16 90 SER A C 1
ATOM 736 O O . SER A 1 90 ? 19.017 6.064 8.987 1.00 56.16 90 SER A O 1
ATOM 738 N N . ILE A 1 91 ? 18.452 5.323 11.022 1.00 68.38 91 ILE A N 1
ATOM 739 C CA . ILE A 1 91 ? 17.738 4.138 10.507 1.00 68.38 91 ILE A CA 1
ATOM 740 C C . ILE A 1 91 ? 16.607 4.602 9.586 1.00 68.38 91 ILE A C 1
ATOM 742 O O . ILE A 1 91 ? 16.289 3.921 8.612 1.00 68.38 91 ILE A O 1
ATOM 746 N N . PHE A 1 92 ? 16.054 5.790 9.851 1.00 75.81 92 PHE A N 1
ATOM 747 C CA . PHE A 1 92 ? 14.947 6.383 9.124 1.00 75.81 92 PHE A CA 1
ATOM 748 C C . PHE A 1 92 ? 15.224 7.834 8.721 1.00 75.81 92 PHE A C 1
ATOM 750 O O . PHE A 1 92 ? 15.813 8.606 9.470 1.00 75.81 92 PHE A O 1
ATOM 757 N N . ASN A 1 93 ? 14.715 8.205 7.550 1.00 84.25 93 ASN A N 1
ATOM 758 C CA . ASN A 1 93 ? 14.603 9.572 7.069 1.00 84.25 93 ASN A CA 1
ATOM 759 C C . ASN A 1 93 ? 13.151 10.034 7.166 1.00 84.25 93 ASN A C 1
ATOM 761 O O . ASN A 1 93 ? 12.233 9.313 6.760 1.00 84.25 93 ASN A O 1
ATOM 765 N N . VAL A 1 94 ? 12.937 11.260 7.638 1.00 89.00 94 VAL A N 1
ATOM 766 C CA . VAL A 1 94 ? 11.617 11.893 7.574 1.00 89.00 94 VAL A CA 1
ATOM 767 C C . VAL A 1 94 ? 11.343 12.303 6.130 1.00 89.00 94 VAL A C 1
ATOM 769 O O . VAL A 1 94 ? 12.109 13.049 5.523 1.00 89.00 94 VAL A O 1
ATOM 772 N N . ARG A 1 95 ? 10.232 11.825 5.571 1.00 91.19 95 ARG A N 1
ATOM 773 C CA . ARG A 1 95 ? 9.715 12.248 4.268 1.00 91.19 95 ARG A CA 1
ATOM 774 C C . ARG A 1 95 ? 8.331 12.854 4.438 1.00 91.19 95 ARG A C 1
ATOM 776 O O . ARG A 1 95 ? 7.463 12.279 5.090 1.00 91.19 95 ARG A O 1
ATOM 783 N N . PHE A 1 96 ? 8.104 13.983 3.785 1.00 92.88 96 PHE A N 1
ATOM 784 C CA . PHE A 1 96 ? 6.807 14.647 3.760 1.00 92.88 96 PHE A CA 1
ATOM 785 C C . PHE A 1 96 ? 5.997 14.249 2.524 1.00 92.88 96 PHE A C 1
ATOM 787 O O . PHE A 1 96 ? 6.531 14.121 1.423 1.00 92.88 96 PHE A O 1
ATOM 794 N N . ILE A 1 97 ? 4.692 14.038 2.705 1.00 91.06 97 ILE A N 1
ATOM 795 C CA . ILE A 1 97 ? 3.740 13.725 1.632 1.00 91.06 97 ILE A CA 1
ATOM 796 C C . ILE A 1 97 ? 2.563 14.706 1.711 1.00 91.06 97 ILE A C 1
ATOM 798 O O . ILE A 1 97 ? 1.962 14.832 2.785 1.00 91.06 97 ILE A O 1
ATOM 802 N N . PRO A 1 98 ? 2.175 15.360 0.602 1.00 89.81 98 PRO A N 1
ATOM 803 C CA . PRO A 1 98 ? 0.991 16.210 0.581 1.00 89.81 98 PRO A CA 1
ATOM 804 C C . PRO A 1 98 ? -0.282 15.380 0.814 1.00 89.81 98 PRO A C 1
ATOM 806 O O . PRO A 1 98 ? -0.462 14.292 0.261 1.00 89.81 98 PRO A O 1
ATOM 809 N N . SER A 1 99 ? -1.182 15.882 1.655 1.00 86.50 99 SER A N 1
ATOM 810 C CA . SER A 1 99 ? -2.419 15.205 2.045 1.00 86.50 99 SER A CA 1
ATOM 811 C C . SER A 1 99 ? -3.548 16.225 2.199 1.00 86.50 99 SER A C 1
ATOM 813 O O . SER A 1 99 ? -3.861 16.659 3.307 1.00 86.50 99 SER A O 1
ATOM 815 N N . GLY A 1 100 ? -4.176 16.596 1.080 1.00 84.94 100 GLY A N 1
ATOM 816 C CA . GLY A 1 100 ? -5.167 17.674 1.046 1.00 84.94 100 GLY A CA 1
ATOM 817 C C . GLY A 1 100 ? -4.492 19.028 1.254 1.00 84.94 100 GLY A C 1
ATOM 818 O O . GLY A 1 100 ? -3.526 19.337 0.566 1.00 84.94 100 GLY A O 1
ATOM 819 N N . ASN A 1 101 ? -4.970 19.801 2.228 1.00 85.44 101 ASN A N 1
ATOM 820 C CA . ASN A 1 101 ? -4.374 21.073 2.653 1.00 85.44 101 ASN A CA 1
ATOM 821 C C . ASN A 1 101 ? -3.307 20.916 3.755 1.00 85.44 101 ASN A C 1
ATOM 823 O O . ASN A 1 101 ? -2.899 21.905 4.354 1.00 85.44 101 ASN A O 1
ATOM 827 N N . LYS A 1 102 ? -2.887 19.684 4.061 1.00 89.50 102 LYS A N 1
ATOM 828 C CA . LYS A 1 102 ? -1.889 19.379 5.092 1.00 89.50 102 LYS A CA 1
ATOM 829 C C . LYS A 1 102 ? -0.705 18.629 4.501 1.00 89.50 102 LYS A C 1
ATOM 831 O O . LYS A 1 102 ? -0.790 18.032 3.426 1.00 89.50 102 LYS A O 1
ATOM 836 N N . VAL A 1 103 ? 0.377 18.585 5.264 1.00 90.12 103 VAL A N 1
ATOM 837 C CA . VAL A 1 103 ? 1.544 17.751 4.990 1.00 90.12 103 VAL A CA 1
ATOM 838 C C . VAL A 1 103 ? 1.573 16.627 6.019 1.00 90.12 103 VAL A C 1
ATOM 840 O O . VAL A 1 103 ? 1.359 16.866 7.203 1.00 90.12 103 VAL A O 1
ATOM 843 N N . ARG A 1 104 ? 1.804 15.387 5.584 1.00 90.38 104 ARG A N 1
ATOM 844 C CA . ARG A 1 104 ? 1.984 14.246 6.488 1.00 90.38 104 ARG A CA 1
ATOM 845 C C . ARG A 1 104 ? 3.436 13.792 6.466 1.00 90.38 104 ARG A C 1
ATOM 847 O O . ARG A 1 104 ? 3.939 13.434 5.403 1.00 90.38 104 ARG A O 1
ATOM 854 N N . ALA A 1 105 ? 4.062 13.763 7.636 1.00 92.00 105 ALA A N 1
ATOM 855 C CA . ALA A 1 105 ? 5.356 13.128 7.829 1.00 92.00 105 ALA A CA 1
ATOM 856 C C . ALA A 1 105 ? 5.211 11.597 7.803 1.00 92.00 105 ALA A C 1
ATOM 858 O O . ALA A 1 105 ? 4.232 11.036 8.305 1.00 92.00 105 ALA A O 1
ATOM 859 N N . ILE A 1 106 ? 6.178 10.926 7.189 1.00 90.81 106 ILE A N 1
ATOM 860 C CA . ILE A 1 106 ? 6.383 9.482 7.269 1.00 90.81 106 ILE A CA 1
ATOM 861 C C . ILE A 1 106 ? 7.867 9.204 7.519 1.00 90.81 106 ILE A C 1
ATOM 863 O O . ILE A 1 106 ? 8.729 9.925 7.023 1.00 90.81 106 ILE A O 1
ATOM 867 N N . MET A 1 107 ? 8.161 8.145 8.264 1.00 87.50 107 MET A N 1
ATOM 868 C CA . MET A 1 107 ? 9.520 7.638 8.449 1.00 87.50 107 MET A CA 1
ATOM 869 C C . MET A 1 107 ? 9.818 6.632 7.332 1.00 87.50 107 MET A C 1
ATOM 871 O O . MET A 1 107 ? 9.070 5.671 7.145 1.00 87.50 107 MET A O 1
ATOM 875 N N . VAL A 1 108 ? 10.884 6.852 6.565 1.00 83.50 108 VAL A N 1
ATOM 876 C CA . VAL A 1 108 ? 11.332 5.951 5.493 1.00 83.50 108 VAL A CA 1
ATOM 877 C C . VAL A 1 108 ? 12.662 5.338 5.908 1.00 83.50 108 VAL A C 1
ATOM 879 O O . VAL A 1 108 ? 13.599 6.098 6.134 1.00 83.50 108 VAL A O 1
ATOM 882 N N . PRO A 1 109 ? 12.795 4.004 5.996 1.00 78.12 109 PRO A N 1
ATOM 883 C CA . PRO A 1 109 ? 14.063 3.395 6.368 1.00 78.12 109 PRO A CA 1
ATOM 884 C C . PRO A 1 109 ? 15.151 3.757 5.349 1.00 78.12 109 PRO A C 1
ATOM 886 O O . PRO A 1 109 ? 14.950 3.591 4.144 1.00 78.12 109 PRO A O 1
ATOM 889 N N . SER A 1 110 ? 16.297 4.242 5.827 1.00 71.75 110 SER A N 1
ATOM 890 C CA . SER A 1 110 ? 17.448 4.639 5.002 1.00 71.75 110 SER A CA 1
ATOM 891 C C . SER A 1 110 ? 17.996 3.454 4.211 1.00 71.75 110 SER A C 1
ATOM 893 O O . SER A 1 110 ? 18.320 3.572 3.030 1.00 71.75 110 SER A O 1
ATOM 895 N N . ASN A 1 111 ? 17.984 2.274 4.833 1.00 70.69 111 ASN A N 1
ATOM 896 C CA . ASN A 1 111 ? 18.293 1.014 4.181 1.00 70.69 111 ASN A CA 1
ATOM 897 C C . ASN A 1 111 ? 16.984 0.328 3.803 1.00 70.69 111 ASN A C 1
ATOM 899 O O . ASN A 1 111 ? 16.318 -0.289 4.634 1.00 70.69 111 ASN A O 1
ATOM 903 N N . SER A 1 112 ? 16.615 0.446 2.527 1.00 56.12 112 SER A N 1
ATOM 904 C CA . SER A 1 112 ? 15.417 -0.162 1.942 1.00 56.12 112 SER A CA 1
ATOM 905 C C . SER A 1 112 ? 15.525 -1.692 1.861 1.00 56.12 112 SER A C 1
ATOM 907 O O . SER A 1 112 ? 15.467 -2.299 0.792 1.00 56.12 112 SER A O 1
ATOM 909 N N . ARG A 1 113 ? 15.634 -2.372 3.009 1.00 54.88 113 ARG A N 1
ATOM 910 C CA . ARG A 1 113 ? 15.249 -3.780 3.073 1.00 54.88 113 ARG A CA 1
ATOM 911 C C . ARG A 1 113 ? 13.763 -3.815 2.755 1.00 54.88 113 ARG A C 1
ATOM 913 O O . ARG A 1 113 ? 12.935 -3.224 3.445 1.00 54.88 113 ARG A O 1
ATOM 920 N N . THR A 1 114 ? 13.446 -4.429 1.622 1.00 48.50 114 THR A N 1
ATOM 921 C CA . THR A 1 114 ? 12.085 -4.569 1.120 1.00 48.50 114 THR A CA 1
ATOM 922 C C . THR A 1 114 ? 11.302 -5.432 2.101 1.00 48.50 114 THR A C 1
ATOM 924 O O . THR A 1 114 ? 11.277 -6.656 1.988 1.00 48.50 114 THR A O 1
ATOM 927 N N . TYR A 1 115 ? 10.645 -4.797 3.073 1.00 51.22 115 TYR A N 1
ATOM 928 C CA . TYR A 1 115 ? 9.630 -5.457 3.878 1.00 51.22 115 TYR A CA 1
ATOM 929 C C . TYR A 1 115 ? 8.512 -5.887 2.931 1.00 51.22 115 TYR A C 1
ATOM 931 O O . TYR A 1 115 ? 7.719 -5.084 2.431 1.00 51.22 115 TYR A O 1
ATOM 939 N N . LYS A 1 116 ? 8.489 -7.182 2.610 1.00 51.84 116 LYS A N 1
ATOM 940 C CA . LYS A 1 116 ? 7.378 -7.793 1.892 1.00 51.84 116 LYS A CA 1
ATOM 941 C C . LYS A 1 116 ? 6.191 -7.795 2.842 1.00 51.84 116 LYS A C 1
ATOM 943 O O . LYS A 1 116 ? 6.051 -8.711 3.643 1.00 51.84 116 LYS A O 1
ATOM 948 N N . HIS A 1 117 ? 5.321 -6.795 2.732 1.00 53.09 117 HIS A N 1
ATOM 949 C CA . HIS A 1 117 ? 4.010 -6.879 3.361 1.00 53.09 117 HIS A CA 1
ATOM 950 C C . HIS A 1 117 ? 3.277 -8.106 2.816 1.00 53.09 117 HIS A C 1
ATOM 952 O O . HIS A 1 117 ? 2.905 -8.177 1.637 1.00 53.09 117 HIS A O 1
ATOM 958 N N . GLN A 1 118 ? 3.110 -9.097 3.687 1.00 50.50 118 GLN A N 1
ATOM 959 C CA . GLN A 1 118 ? 2.275 -10.251 3.430 1.00 50.50 118 GLN A CA 1
ATOM 960 C C . GLN A 1 118 ? 0.807 -9.808 3.467 1.00 50.50 118 GLN A C 1
ATOM 962 O O . GLN A 1 118 ? 0.401 -8.871 4.148 1.00 50.50 118 GLN A O 1
ATOM 967 N N . LYS A 1 119 ? 0.021 -10.403 2.580 1.00 54.84 119 LYS A N 1
ATOM 968 C CA . LYS A 1 119 ? -1.209 -9.831 2.040 1.00 54.84 119 LYS A CA 1
ATOM 969 C C . LYS A 1 119 ? -2.413 -10.191 2.924 1.00 54.84 119 LYS A C 1
ATOM 971 O O . LYS A 1 119 ? -3.106 -11.156 2.627 1.00 54.84 119 LYS A O 1
ATOM 976 N N . GLU A 1 120 ? -2.708 -9.387 3.944 1.00 60.53 120 GLU A N 1
ATOM 977 C CA . GLU A 1 120 ? -3.829 -9.595 4.890 1.00 60.53 120 GLU A CA 1
ATOM 978 C C . GLU A 1 120 ? -5.240 -9.429 4.297 1.00 60.53 120 GLU A C 1
ATOM 980 O O . GLU A 1 120 ? -6.233 -9.723 4.956 1.00 60.53 120 GLU A O 1
ATOM 985 N N . ARG A 1 121 ? -5.380 -9.003 3.032 1.00 62.38 121 ARG A N 1
ATOM 986 C CA . ARG A 1 121 ? -6.697 -8.694 2.432 1.00 62.38 121 ARG A CA 1
ATOM 987 C C . ARG A 1 121 ? -7.741 -9.815 2.526 1.00 62.38 121 ARG A C 1
ATOM 989 O O . ARG A 1 121 ? -8.924 -9.497 2.484 1.00 62.38 121 ARG A O 1
ATOM 996 N N . ARG A 1 122 ? -7.326 -11.083 2.635 1.00 70.00 122 ARG A N 1
ATOM 997 C CA . ARG A 1 122 ? -8.253 -12.223 2.761 1.00 70.00 122 ARG A CA 1
ATOM 998 C C . ARG A 1 122 ? -8.891 -12.333 4.143 1.00 70.00 122 ARG A C 1
ATOM 1000 O O . ARG A 1 122 ? -10.041 -12.742 4.233 1.00 70.00 122 ARG A O 1
ATOM 1007 N N . PHE A 1 123 ? -8.189 -11.903 5.190 1.00 78.69 123 PHE A N 1
ATOM 1008 C CA . PHE A 1 123 ? -8.650 -12.064 6.567 1.00 78.69 123 PHE A CA 1
ATOM 1009 C C . PHE A 1 123 ? -10.014 -11.397 6.796 1.00 78.69 123 PHE A C 1
ATOM 1011 O O . PHE A 1 123 ? -10.914 -12.000 7.376 1.00 78.69 123 PHE A O 1
ATOM 1018 N N . PHE A 1 124 ? -10.205 -10.186 6.261 1.00 77.12 124 PHE A N 1
ATOM 1019 C CA . PHE A 1 124 ? -11.469 -9.468 6.410 1.00 77.12 124 PHE A CA 1
ATOM 1020 C C . PHE A 1 124 ? -12.632 -10.100 5.635 1.00 77.12 124 PHE A C 1
ATOM 1022 O O . PHE A 1 124 ? -13.731 -10.195 6.174 1.00 77.12 124 PHE A O 1
ATOM 1029 N N . GLU A 1 125 ? -12.417 -10.533 4.387 1.00 79.00 125 GLU A N 1
ATOM 1030 C CA . GLU A 1 125 ? -13.479 -11.160 3.584 1.00 79.00 125 GLU A CA 1
ATOM 1031 C C . GLU A 1 125 ? -13.987 -12.443 4.264 1.00 79.00 125 GLU A C 1
ATOM 1033 O O . GLU A 1 125 ? -15.198 -12.663 4.354 1.00 79.00 125 GLU A O 1
ATOM 1038 N N . ASP A 1 126 ? -13.068 -13.241 4.815 1.00 83.56 126 ASP A N 1
ATOM 1039 C CA . ASP A 1 126 ? -13.390 -14.469 5.541 1.00 83.56 126 ASP A CA 1
ATOM 1040 C C . ASP A 1 126 ? -14.124 -14.176 6.859 1.00 83.56 126 ASP A C 1
ATOM 1042 O O . ASP A 1 126 ? -15.138 -14.817 7.162 1.00 83.56 126 ASP A O 1
ATOM 1046 N N . LEU A 1 127 ? -13.662 -13.180 7.624 1.00 83.19 127 LEU A N 1
ATOM 1047 C CA . LEU A 1 127 ? -14.300 -12.750 8.870 1.00 83.19 127 LEU A CA 1
ATOM 1048 C C . LEU A 1 127 ? -15.715 -12.210 8.620 1.00 83.19 127 LEU A C 1
ATOM 1050 O O . LEU A 1 127 ? -16.664 -12.620 9.293 1.00 83.19 127 LEU A O 1
ATOM 1054 N N . PHE A 1 128 ? -15.882 -11.351 7.610 1.00 85.56 128 PHE A N 1
ATOM 1055 C CA . PHE A 1 128 ? -17.182 -10.803 7.235 1.00 85.56 128 PHE A CA 1
ATOM 1056 C C . PHE A 1 128 ? -18.126 -11.900 6.739 1.00 85.56 128 PHE A C 1
ATOM 1058 O O . PHE A 1 128 ? -19.290 -11.923 7.126 1.00 85.56 128 PHE A O 1
ATOM 1065 N N . SER A 1 129 ? -17.640 -12.851 5.935 1.00 86.81 129 SER A N 1
ATOM 1066 C CA . SER A 1 129 ? -18.445 -13.985 5.462 1.00 86.81 129 SER A CA 1
ATOM 1067 C C . SER A 1 129 ? -18.952 -14.850 6.621 1.00 86.81 129 SER A C 1
ATOM 1069 O O . SER A 1 129 ? -20.124 -15.240 6.641 1.00 86.81 129 SER A O 1
ATOM 1071 N N . LYS A 1 130 ? -18.111 -15.108 7.633 1.00 89.38 130 LYS A N 1
ATOM 1072 C CA . LYS A 1 130 ? -18.515 -15.812 8.864 1.00 89.38 130 LYS A CA 1
ATOM 1073 C C . LYS A 1 130 ? -19.565 -15.020 9.650 1.00 89.38 130 LYS A C 1
ATOM 1075 O O . LYS A 1 130 ? -20.614 -15.575 9.979 1.00 89.38 130 LYS A O 1
ATOM 1080 N N . TYR A 1 131 ? -19.331 -13.727 9.877 1.00 88.25 131 TYR A N 1
ATOM 1081 C CA . TYR A 1 131 ? -20.282 -12.840 10.554 1.00 88.25 131 TYR A CA 1
ATOM 1082 C C . TYR A 1 131 ? -21.631 -12.775 9.822 1.00 88.25 131 TYR A C 1
ATOM 1084 O O . TYR A 1 131 ? -22.688 -12.918 10.439 1.00 88.25 131 TYR A O 1
ATOM 1092 N N . ALA A 1 132 ? -21.603 -12.628 8.496 1.00 89.06 132 ALA A N 1
ATOM 1093 C CA . ALA A 1 132 ? -22.783 -12.575 7.647 1.00 89.06 132 ALA A CA 1
ATOM 1094 C C . ALA A 1 132 ? -23.614 -13.859 7.752 1.00 89.06 132 ALA A C 1
ATOM 1096 O O . ALA A 1 132 ? -24.833 -13.795 7.887 1.00 89.06 132 ALA A O 1
ATOM 1097 N N . LYS A 1 133 ? -22.969 -15.034 7.747 1.00 90.69 133 LYS A N 1
ATOM 1098 C CA . LYS A 1 133 ? -23.651 -16.327 7.934 1.00 90.69 133 LYS A CA 1
ATOM 1099 C C . LYS A 1 133 ? -24.360 -16.416 9.288 1.00 90.69 133 LYS A C 1
ATOM 1101 O O . LYS A 1 133 ? -25.498 -16.873 9.331 1.00 90.69 133 LYS A O 1
ATOM 1106 N N . GLN A 1 134 ? -23.725 -15.946 10.360 1.00 91.44 134 GLN A N 1
ATOM 1107 C CA . GLN A 1 134 ? -24.276 -16.003 11.720 1.00 91.44 134 GLN A CA 1
ATOM 1108 C C . GLN A 1 134 ? -25.422 -15.010 11.964 1.00 91.44 134 GLN A C 1
ATOM 1110 O O . GLN A 1 134 ? -26.256 -15.240 12.837 1.00 91.44 134 GLN A O 1
ATOM 1115 N N . ASN A 1 135 ? -25.484 -13.910 11.207 1.00 90.50 135 ASN A N 1
ATOM 1116 C CA . ASN A 1 135 ? -26.409 -12.807 11.478 1.00 90.50 135 ASN A CA 1
ATOM 1117 C C . ASN A 1 135 ? -27.428 -12.553 10.354 1.00 90.50 135 ASN A C 1
ATOM 1119 O O . ASN A 1 135 ? -28.067 -11.508 10.353 1.00 90.50 135 ASN A O 1
ATOM 1123 N N . ARG A 1 136 ? -27.651 -13.512 9.438 1.00 88.06 136 ARG A N 1
ATOM 1124 C CA . ARG A 1 136 ? -28.568 -13.363 8.281 1.00 88.06 136 ARG A CA 1
ATOM 1125 C C . ARG A 1 136 ? -29.979 -12.876 8.621 1.00 88.06 136 ARG A C 1
ATOM 1127 O O . ARG A 1 136 ? -30.603 -12.229 7.794 1.00 88.06 136 ARG A O 1
ATOM 1134 N N . LYS A 1 137 ? -30.491 -13.227 9.804 1.00 89.44 137 LYS A N 1
ATOM 1135 C CA . LYS A 1 137 ? -31.847 -12.869 10.256 1.00 89.44 137 LYS A CA 1
ATOM 1136 C C . LYS A 1 137 ? -31.897 -11.580 11.083 1.00 89.44 137 LYS A C 1
ATOM 1138 O O . LYS A 1 137 ? -32.979 -11.142 11.452 1.00 89.44 137 LYS A O 1
ATOM 1143 N N . LYS A 1 138 ? -30.745 -11.007 11.439 1.00 89.06 138 LYS A N 1
ATOM 1144 C CA . LYS A 1 138 ? -30.667 -9.856 12.340 1.00 89.06 138 LYS A CA 1
ATOM 1145 C C . LYS A 1 138 ? -30.534 -8.574 11.538 1.00 89.06 138 LYS A C 1
ATOM 1147 O O . LYS A 1 138 ? -29.828 -8.522 10.536 1.00 89.06 138 LYS A O 1
ATOM 1152 N N . LYS A 1 139 ? -31.161 -7.513 12.035 1.00 87.56 139 LYS A N 1
ATOM 1153 C CA . LYS A 1 139 ? -30.902 -6.161 11.550 1.00 87.56 139 LYS A CA 1
ATOM 1154 C C . LYS A 1 139 ? -29.496 -5.741 11.977 1.00 87.56 139 LYS A C 1
ATOM 1156 O O . LYS A 1 139 ? -29.146 -5.861 13.148 1.00 87.56 139 LYS A O 1
ATOM 1161 N N . ILE A 1 140 ? -28.702 -5.264 11.023 1.00 88.00 140 ILE A N 1
ATOM 1162 C CA . ILE A 1 140 ? -27.299 -4.912 11.250 1.00 88.00 140 ILE A CA 1
ATOM 1163 C C . ILE A 1 140 ? -27.160 -3.401 11.331 1.00 88.00 140 ILE A C 1
ATOM 1165 O O . ILE A 1 140 ? -27.422 -2.680 10.364 1.00 88.00 140 ILE A O 1
ATOM 1169 N N . TYR A 1 141 ? -26.705 -2.937 12.486 1.00 88.62 141 TYR A N 1
ATOM 1170 C CA . TYR A 1 141 ? -26.260 -1.567 12.674 1.00 88.62 141 TYR A CA 1
ATOM 1171 C C . TYR A 1 141 ? -24.758 -1.496 12.445 1.00 88.62 141 TYR A C 1
ATOM 1173 O O . TYR A 1 141 ? -24.006 -2.370 12.870 1.00 88.62 141 TYR A O 1
ATOM 1181 N N . SER A 1 142 ? -24.329 -0.469 11.733 1.00 88.19 142 SER A N 1
ATOM 1182 C CA . SER A 1 142 ? -22.944 -0.279 11.344 1.00 88.19 142 SER A CA 1
ATOM 1183 C C . SER A 1 142 ? -22.512 1.135 11.681 1.00 88.19 142 SER A C 1
ATOM 1185 O O . SER A 1 142 ? -23.157 2.099 11.264 1.00 88.19 142 SER A O 1
ATOM 1187 N N . VAL A 1 143 ? -21.393 1.229 12.388 1.00 88.38 143 VAL A N 1
ATOM 1188 C CA . VAL A 1 143 ? -20.646 2.462 12.613 1.00 88.38 143 VAL A CA 1
ATOM 1189 C C . VAL A 1 143 ? -19.327 2.311 11.877 1.00 88.38 143 VAL A C 1
ATOM 1191 O O . VAL A 1 143 ? -18.575 1.371 12.130 1.00 88.38 143 VAL A O 1
ATOM 1194 N N . ARG A 1 144 ? -19.029 3.231 10.963 1.00 91.31 144 ARG A N 1
ATOM 1195 C CA . ARG A 1 144 ? -17.661 3.435 10.485 1.00 91.31 144 ARG A CA 1
ATOM 1196 C C . ARG A 1 144 ? -17.176 4.750 11.034 1.00 91.31 144 ARG A C 1
ATOM 1198 O O . ARG A 1 144 ? -17.836 5.758 10.834 1.00 91.31 144 ARG A O 1
ATOM 1205 N N . THR A 1 145 ? -15.984 4.747 11.597 1.00 89.38 145 THR A N 1
ATOM 1206 C CA . THR A 1 145 ? -15.303 5.964 12.015 1.00 89.38 145 THR A CA 1
ATOM 1207 C C . THR A 1 145 ? -13.836 5.937 11.595 1.00 89.38 145 THR A C 1
ATOM 1209 O O . THR A 1 145 ? -13.332 4.904 11.146 1.00 89.38 145 THR A O 1
ATOM 1212 N N . ASP A 1 146 ? -13.187 7.093 11.659 1.00 88.25 146 ASP A N 1
ATOM 1213 C CA . ASP A 1 146 ? -11.760 7.274 11.414 1.00 88.25 146 ASP A CA 1
ATOM 1214 C C . ASP A 1 146 ? -11.147 7.829 12.698 1.00 88.25 146 ASP A C 1
ATOM 1216 O O . ASP A 1 146 ? -11.597 8.864 13.188 1.00 88.25 146 ASP A O 1
ATOM 1220 N N . LEU A 1 147 ? -10.153 7.141 13.257 1.00 88.50 147 LEU A N 1
ATOM 1221 C CA . LEU A 1 147 ? -9.468 7.622 14.454 1.00 88.50 147 LEU A CA 1
ATOM 1222 C C . LEU A 1 147 ? -8.545 8.776 14.067 1.00 88.50 147 LEU A C 1
ATOM 1224 O O . LEU A 1 147 ? -7.723 8.657 13.150 1.00 88.50 147 LEU A O 1
ATOM 1228 N N . ARG A 1 148 ? -8.680 9.911 14.753 1.00 84.62 148 ARG A N 1
ATOM 1229 C CA . ARG A 1 148 ? -7.841 11.082 14.497 1.00 84.62 148 ARG A CA 1
ATOM 1230 C C . ARG A 1 148 ? -6.425 10.790 14.961 1.00 84.62 148 ARG A C 1
ATOM 1232 O O . ARG A 1 148 ? -6.233 10.393 16.100 1.00 84.62 148 ARG A O 1
ATOM 1239 N N . GLN A 1 149 ? -5.455 10.988 14.062 1.00 82.50 149 GLN A N 1
ATOM 1240 C CA . GLN A 1 149 ? -4.024 10.987 14.394 1.00 82.50 149 GLN A CA 1
ATOM 1241 C C . GLN A 1 149 ? -3.609 9.801 15.287 1.00 82.50 149 GLN A C 1
ATOM 1243 O O . GLN A 1 149 ? -2.809 9.950 16.200 1.00 82.50 149 GLN A O 1
ATOM 1248 N N . CYS A 1 150 ? -4.158 8.608 15.033 1.00 85.62 150 CYS A N 1
ATOM 1249 C CA . CYS A 1 150 ? -4.028 7.469 15.949 1.00 85.62 150 CYS A CA 1
ATOM 1250 C C . CYS A 1 150 ? -2.578 7.051 16.239 1.00 85.62 150 CYS A C 1
ATOM 1252 O O . CYS A 1 150 ? -2.303 6.519 17.306 1.00 85.62 150 CYS A O 1
ATOM 1254 N N . PHE A 1 151 ? -1.658 7.296 15.302 1.00 85.75 151 PHE A N 1
ATOM 1255 C CA . PHE A 1 151 ? -0.229 7.063 15.508 1.00 85.75 151 PHE A CA 1
ATOM 1256 C C . PHE A 1 151 ? 0.415 8.113 16.416 1.00 85.75 151 PHE A C 1
ATOM 1258 O O . PHE A 1 151 ? 1.298 7.766 17.187 1.00 85.75 151 PHE A O 1
ATOM 1265 N N . ASP A 1 152 ? -0.033 9.367 16.335 1.00 83.50 152 ASP A N 1
ATOM 1266 C CA . ASP A 1 152 ? 0.528 10.478 17.109 1.00 83.50 152 ASP A CA 1
ATOM 1267 C C . ASP A 1 152 ? -0.015 10.486 18.553 1.00 83.50 152 ASP A C 1
ATOM 1269 O O . ASP A 1 152 ? 0.647 10.973 19.460 1.00 83.50 152 ASP A O 1
ATOM 1273 N N . HIS A 1 153 ? -1.208 9.919 18.775 1.00 83.19 153 HIS A N 1
ATOM 1274 C CA . HIS A 1 153 ? -1.839 9.777 20.097 1.00 83.19 153 HIS A CA 1
ATOM 1275 C C . HIS A 1 153 ? -1.558 8.433 20.785 1.00 83.19 153 HIS A C 1
ATOM 1277 O O . HIS A 1 153 ? -2.175 8.115 21.799 1.00 83.19 153 HIS A O 1
ATOM 1283 N N . MET A 1 154 ? -0.667 7.615 20.229 1.00 85.75 154 MET A N 1
ATOM 1284 C CA . MET A 1 154 ? -0.364 6.304 20.786 1.00 85.75 154 MET A CA 1
ATOM 1285 C C . MET A 1 154 ? 0.425 6.441 22.092 1.00 85.75 154 MET A C 1
ATOM 1287 O O . MET A 1 154 ? 1.549 6.934 22.092 1.00 85.75 154 MET A O 1
ATOM 1291 N N . ASP A 1 155 ? -0.139 5.961 23.200 1.00 87.00 155 ASP A N 1
ATOM 1292 C CA . ASP A 1 155 ? 0.584 5.876 24.468 1.00 87.00 155 ASP A CA 1
ATOM 1293 C C . ASP A 1 155 ? 1.622 4.745 24.398 1.00 87.00 155 ASP A C 1
ATOM 1295 O O . ASP A 1 155 ? 1.291 3.556 24.376 1.00 87.00 155 ASP A O 1
ATOM 1299 N N . HIS A 1 156 ? 2.899 5.123 24.338 1.00 87.19 156 HIS A N 1
ATOM 1300 C CA . HIS A 1 156 ? 4.009 4.180 24.248 1.00 87.19 156 HIS A CA 1
ATOM 1301 C C . HIS A 1 156 ? 4.199 3.340 25.519 1.00 87.19 156 HIS A C 1
ATOM 1303 O O . HIS A 1 156 ? 4.681 2.210 25.419 1.00 87.19 156 HIS A O 1
ATOM 1309 N N . VAL A 1 157 ? 3.813 3.847 26.695 1.00 87.62 157 VAL A N 1
ATOM 1310 C CA . VAL A 1 157 ? 3.889 3.111 27.965 1.00 87.62 157 VAL A CA 1
ATOM 1311 C C . VAL A 1 157 ? 2.828 2.018 27.978 1.00 87.62 157 VAL A C 1
ATOM 1313 O O . VAL A 1 157 ? 3.147 0.850 28.214 1.00 87.62 157 VAL A O 1
ATOM 1316 N N . LEU A 1 158 ? 1.590 2.374 27.629 1.00 87.62 158 LEU A N 1
ATOM 1317 C CA . LEU A 1 158 ? 0.494 1.415 27.512 1.00 87.62 158 LEU A CA 1
ATOM 1318 C C . LEU A 1 158 ? 0.777 0.375 26.423 1.00 87.62 158 LEU A C 1
ATOM 1320 O O . LEU A 1 158 ? 0.609 -0.822 26.652 1.00 87.62 158 LEU A O 1
ATOM 1324 N N . LEU A 1 159 ? 1.258 0.812 25.253 1.00 87.00 159 LEU A N 1
ATOM 1325 C CA . LEU A 1 159 ? 1.640 -0.086 24.166 1.00 87.00 159 LEU A CA 1
ATOM 1326 C C . LEU A 1 159 ? 2.710 -1.083 24.618 1.00 87.00 159 LEU A C 1
ATOM 1328 O O . LEU A 1 159 ? 2.584 -2.271 24.330 1.00 87.00 159 LEU A O 1
ATOM 1332 N N . LYS A 1 160 ? 3.746 -0.620 25.330 1.00 85.62 160 LYS A N 1
ATOM 1333 C CA . LYS A 1 160 ? 4.792 -1.492 25.874 1.00 85.62 160 LYS A CA 1
ATOM 1334 C C . LYS A 1 160 ? 4.194 -2.538 26.815 1.00 85.62 160 LYS A C 1
ATOM 1336 O O . LYS A 1 160 ? 4.504 -3.713 26.657 1.00 85.62 160 LYS A O 1
ATOM 1341 N N . GLY A 1 161 ? 3.300 -2.136 27.721 1.00 85.38 161 GLY A N 1
ATOM 1342 C CA . GLY A 1 161 ? 2.598 -3.059 28.619 1.00 85.38 161 GLY A CA 1
ATOM 1343 C C . GLY A 1 161 ? 1.771 -4.110 27.870 1.00 85.38 161 GLY A C 1
ATOM 1344 O O . GLY A 1 161 ? 1.852 -5.294 28.181 1.00 85.38 161 GLY A O 1
ATOM 1345 N N . ILE A 1 162 ? 1.034 -3.705 26.830 1.00 82.38 162 ILE A N 1
ATOM 1346 C CA . ILE A 1 162 ? 0.272 -4.630 25.976 1.00 82.38 162 ILE A CA 1
ATOM 1347 C C . ILE A 1 162 ? 1.207 -5.602 25.249 1.00 82.38 162 ILE A C 1
ATOM 1349 O O . ILE A 1 162 ? 0.924 -6.795 25.214 1.00 82.38 162 ILE A O 1
ATOM 1353 N N . ILE A 1 163 ? 2.311 -5.117 24.672 1.00 80.38 163 ILE A N 1
ATOM 1354 C CA . ILE A 1 163 ? 3.281 -5.966 23.968 1.00 80.38 163 ILE A CA 1
ATOM 1355 C C . ILE A 1 163 ? 3.898 -6.987 24.927 1.00 80.38 163 ILE A C 1
ATOM 1357 O O . ILE A 1 163 ? 3.931 -8.165 24.583 1.00 80.38 163 ILE A O 1
ATOM 1361 N N . SER A 1 164 ? 4.328 -6.569 26.121 1.00 80.56 164 SER A N 1
ATOM 1362 C CA . SER A 1 164 ? 4.823 -7.486 27.156 1.00 80.56 164 SER A CA 1
ATOM 1363 C C . SER A 1 164 ? 3.775 -8.546 27.503 1.00 80.56 164 SER A C 1
ATOM 1365 O O . SER A 1 164 ? 4.068 -9.732 27.438 1.00 80.56 164 SER A O 1
ATOM 1367 N N . ASN A 1 165 ? 2.517 -8.146 27.711 1.00 76.50 165 ASN A N 1
ATOM 1368 C CA . ASN A 1 165 ? 1.434 -9.088 27.998 1.00 76.50 165 ASN A CA 1
ATOM 1369 C C . ASN A 1 165 ? 1.137 -10.055 26.841 1.00 76.50 165 ASN A C 1
ATOM 1371 O O . ASN A 1 165 ? 0.777 -11.195 27.096 1.00 76.50 165 ASN A O 1
ATOM 1375 N N . ILE A 1 166 ? 1.255 -9.630 25.578 1.00 71.69 166 ILE A N 1
ATOM 1376 C CA . ILE A 1 166 ? 1.066 -10.519 24.416 1.00 71.69 166 ILE A CA 1
ATOM 1377 C C . ILE A 1 166 ? 2.216 -11.526 24.304 1.00 71.69 166 ILE A C 1
ATOM 1379 O O . ILE A 1 166 ? 1.988 -12.665 23.903 1.00 71.69 166 ILE A O 1
ATOM 1383 N N . ILE A 1 167 ? 3.445 -11.106 24.616 1.00 71.25 167 ILE A N 1
ATOM 1384 C CA . ILE A 1 167 ? 4.614 -11.994 24.620 1.00 71.25 167 ILE A CA 1
ATOM 1385 C C . ILE A 1 167 ? 4.483 -13.026 25.746 1.00 71.25 167 ILE A C 1
ATOM 1387 O O . ILE A 1 167 ? 4.769 -14.200 25.522 1.00 71.25 167 ILE A O 1
ATOM 1391 N N . ASP A 1 168 ? 3.993 -12.601 26.911 1.00 68.50 168 ASP A N 1
ATOM 1392 C CA . ASP A 1 168 ? 3.896 -13.450 28.098 1.00 68.50 168 ASP A CA 1
ATOM 1393 C C . ASP A 1 168 ? 2.597 -14.283 28.152 1.00 68.50 168 ASP A C 1
ATOM 1395 O O . ASP A 1 168 ? 2.558 -15.319 28.815 1.00 68.50 168 ASP A O 1
ATOM 1399 N N . CYS A 1 169 ? 1.525 -13.880 27.456 1.00 43.59 169 CYS A N 1
ATOM 1400 C CA . CYS A 1 169 ? 0.220 -14.550 27.497 1.00 43.59 169 CYS A CA 1
ATOM 1401 C C . CYS A 1 169 ? -0.365 -14.828 26.100 1.00 43.59 169 CYS A C 1
ATOM 1403 O O . CYS A 1 169 ? -0.639 -13.920 25.319 1.00 43.59 169 CYS A O 1
ATOM 1405 N N . GLU A 1 170 ? -0.751 -16.084 25.842 1.00 47.00 170 GLU A N 1
ATOM 1406 C CA . GLU A 1 170 ? -1.487 -16.514 24.634 1.00 47.00 170 GLU A CA 1
ATOM 1407 C C . GLU A 1 170 ? -2.918 -15.941 24.500 1.00 47.00 170 GLU A C 1
ATOM 1409 O O . GLU A 1 170 ? -3.645 -16.279 23.561 1.00 47.00 170 GLU A O 1
ATOM 1414 N N . ARG A 1 171 ? -3.393 -15.109 25.433 1.00 41.25 171 ARG A N 1
ATOM 1415 C CA . ARG A 1 171 ? -4.804 -14.702 25.487 1.00 41.25 171 ARG A CA 1
ATOM 1416 C C . ARG A 1 171 ? -4.963 -13.195 25.603 1.00 41.25 171 ARG A C 1
ATOM 1418 O O . ARG A 1 171 ? -4.939 -12.630 26.689 1.00 41.25 171 ARG A O 1
ATOM 1425 N N . LEU A 1 172 ? -5.237 -12.562 24.465 1.00 38.03 172 LEU A N 1
ATOM 1426 C CA . LEU A 1 172 ? -5.879 -11.250 24.438 1.00 38.03 172 LEU A CA 1
ATOM 1427 C C . LEU A 1 172 ? -7.352 -11.396 24.865 1.00 38.03 172 LEU A C 1
ATOM 1429 O O . LEU A 1 172 ? -8.047 -12.272 24.335 1.00 38.03 172 LEU A O 1
ATOM 1433 N N . PRO A 1 173 ? -7.860 -10.554 25.782 1.00 39.56 173 PRO A N 1
ATOM 1434 C CA . PRO A 1 173 ? -9.272 -10.554 26.134 1.00 39.56 173 PRO A CA 1
ATOM 1435 C C . PRO A 1 173 ? -10.113 -10.161 24.913 1.00 39.56 173 PRO A C 1
ATOM 1437 O O . PRO A 1 173 ? -9.903 -9.126 24.278 1.00 39.56 173 PRO A O 1
ATOM 1440 N N . ILE A 1 174 ? -11.073 -11.018 24.565 1.00 34.75 1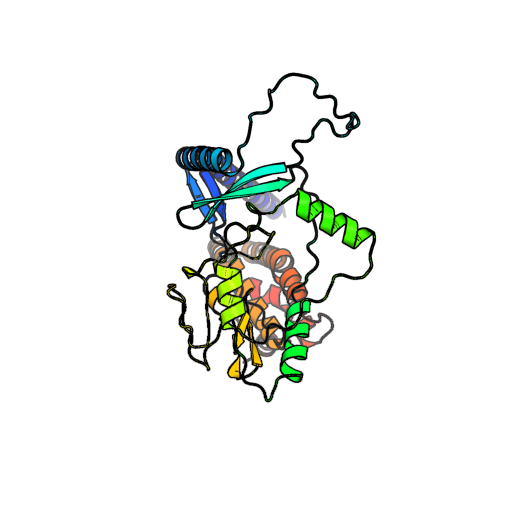74 ILE A N 1
ATOM 1441 C CA . ILE A 1 174 ? -12.071 -10.735 23.534 1.00 34.75 174 ILE A CA 1
ATOM 1442 C C . ILE A 1 174 ? -13.025 -9.692 24.116 1.00 34.75 174 ILE A C 1
ATOM 1444 O O . ILE A 1 174 ? -13.734 -9.976 25.077 1.00 34.75 174 ILE A O 1
ATOM 1448 N N . VAL A 1 175 ? -13.037 -8.494 23.529 1.00 40.72 175 VAL A N 1
ATOM 1449 C CA . VAL A 1 175 ? -13.949 -7.406 23.907 1.00 40.72 175 VAL A CA 1
ATOM 1450 C C . VAL A 1 175 ? -15.400 -7.891 23.816 1.00 40.72 175 VAL A C 1
ATOM 1452 O O . VAL A 1 175 ? -15.820 -8.445 22.793 1.00 40.72 175 VAL A O 1
ATOM 1455 N N . GLU A 1 176 ? -16.155 -7.691 24.898 1.00 42.69 176 GLU A N 1
ATOM 1456 C CA . GLU A 1 176 ? -17.576 -8.019 24.985 1.00 42.69 176 GLU A CA 1
ATOM 1457 C C . GLU A 1 176 ? -18.385 -7.354 23.865 1.00 42.69 176 GLU A C 1
ATOM 1459 O O . GLU A 1 176 ? -18.110 -6.243 23.406 1.00 42.69 176 GLU A O 1
ATOM 1464 N N . LYS A 1 177 ? -19.423 -8.059 23.401 1.00 54.44 177 LYS A N 1
ATOM 1465 C CA . LYS A 1 177 ? -20.346 -7.552 22.383 1.00 54.44 177 LYS A CA 1
ATOM 1466 C C . LYS A 1 177 ? -21.022 -6.282 22.895 1.00 54.44 177 LYS A C 1
ATOM 1468 O O . LYS A 1 177 ? -21.926 -6.367 23.720 1.00 54.44 177 LYS A O 1
ATOM 1473 N N . CYS A 1 178 ? -20.682 -5.129 22.326 1.00 55.56 178 CYS A N 1
ATOM 1474 C CA . CYS A 1 178 ? -21.475 -3.927 22.544 1.00 55.56 178 CYS A CA 1
ATOM 1475 C C . CYS A 1 178 ? -22.863 -4.120 21.905 1.00 55.56 178 CYS A C 1
ATOM 1477 O O . CYS A 1 178 ? -23.003 -4.204 20.682 1.00 55.56 178 CYS A O 1
ATOM 1479 N N . THR A 1 179 ? -23.894 -4.258 22.739 1.00 65.06 179 THR A N 1
ATOM 1480 C CA . THR A 1 179 ? -25.286 -4.475 22.313 1.00 65.06 179 THR A CA 1
ATOM 1481 C C . THR A 1 179 ? -25.971 -3.187 21.857 1.00 65.06 179 THR A C 1
ATOM 1483 O O . THR A 1 179 ? -27.025 -3.253 21.224 1.00 65.06 179 THR A O 1
ATOM 1486 N N . GLN A 1 180 ? -25.369 -2.021 22.118 1.00 86.19 180 GLN A N 1
ATOM 1487 C CA . GLN A 1 180 ? -25.962 -0.714 21.848 1.00 86.19 180 GLN A CA 1
ATOM 1488 C C . GLN A 1 180 ? -25.048 0.146 20.957 1.00 86.19 180 GLN A C 1
ATOM 1490 O O . GLN A 1 180 ? -24.060 0.705 21.431 1.00 86.19 180 GLN A O 1
ATOM 1495 N N . PRO A 1 181 ? -25.370 0.311 19.659 1.00 86.88 181 PRO A N 1
ATOM 1496 C CA . PRO A 1 181 ? -24.502 1.026 18.722 1.00 86.88 181 PRO A CA 1
ATOM 1497 C C . PRO A 1 181 ? -24.369 2.525 19.032 1.00 86.88 181 PRO A C 1
ATOM 1499 O O . PRO A 1 181 ? -23.376 3.130 18.640 1.00 86.88 181 PRO A O 1
ATOM 1502 N N . VAL A 1 182 ? -25.344 3.122 19.731 1.00 90.56 182 VAL A N 1
ATOM 1503 C CA . VAL A 1 182 ? -25.287 4.527 20.169 1.00 90.56 182 VAL A CA 1
ATOM 1504 C C . VAL A 1 182 ? -24.259 4.703 21.287 1.00 90.56 182 VAL A C 1
ATOM 1506 O O . VAL A 1 182 ? -23.415 5.578 21.163 1.00 90.56 182 VAL A O 1
ATOM 1509 N N . ALA A 1 183 ? -24.265 3.832 22.304 1.00 89.50 183 ALA A N 1
ATOM 1510 C CA . ALA A 1 183 ? -23.290 3.873 23.396 1.00 89.50 183 ALA A CA 1
ATOM 1511 C C . ALA A 1 183 ? -21.857 3.651 22.884 1.00 89.50 183 ALA A C 1
ATOM 1513 O O . ALA A 1 183 ? -20.945 4.385 23.244 1.00 89.50 183 ALA A O 1
ATOM 1514 N N . PHE A 1 184 ? -21.668 2.698 21.962 1.00 87.94 184 PHE A N 1
ATOM 1515 C CA . PHE A 1 184 ? -20.378 2.492 21.295 1.00 87.94 184 PHE A CA 1
ATOM 1516 C C . PHE A 1 184 ? -19.900 3.738 20.539 1.00 87.94 184 PHE A C 1
ATOM 1518 O O . PHE A 1 184 ? -18.729 4.109 20.601 1.00 87.94 184 PHE A O 1
ATOM 1525 N N . LEU A 1 185 ? -20.812 4.368 19.792 1.00 90.75 185 LEU A N 1
ATOM 1526 C CA . LEU A 1 185 ? -20.517 5.574 19.031 1.00 90.75 185 LEU A CA 1
ATOM 1527 C C . LEU A 1 185 ? -20.143 6.733 19.960 1.00 90.75 185 LEU A C 1
ATOM 1529 O O . LEU A 1 185 ? -19.158 7.412 19.699 1.00 90.75 185 LEU A O 1
ATOM 1533 N N . GLU A 1 186 ? -20.903 6.933 21.033 1.00 91.19 186 GLU A N 1
ATOM 1534 C CA . GLU A 1 186 ? -20.644 7.950 22.050 1.00 91.19 186 GLU A CA 1
ATOM 1535 C C . GLU A 1 186 ? -19.284 7.744 22.719 1.00 91.19 186 GLU A C 1
ATOM 1537 O O . GLU A 1 186 ? -18.472 8.665 22.730 1.00 91.19 186 GLU A O 1
ATOM 1542 N N . GLN A 1 187 ? -18.987 6.520 23.167 1.00 89.31 187 GLN A N 1
ATOM 1543 C CA . GLN A 1 187 ? -17.703 6.182 23.780 1.00 89.31 187 GLN A CA 1
ATOM 1544 C C . GLN A 1 187 ? -16.536 6.508 22.841 1.00 89.31 187 GLN A C 1
ATOM 1546 O O . GLN A 1 187 ? -15.605 7.209 23.211 1.00 89.31 187 GLN A O 1
ATOM 1551 N N . ILE A 1 188 ? -16.593 6.072 21.582 1.00 88.94 188 ILE A N 1
ATOM 1552 C CA . ILE A 1 188 ? -15.492 6.310 20.640 1.00 88.94 188 ILE A CA 1
ATOM 1553 C C . ILE A 1 188 ? -15.337 7.796 20.255 1.00 88.94 188 ILE A C 1
ATOM 1555 O O . ILE A 1 188 ? -14.228 8.243 19.948 1.00 88.94 188 ILE A O 1
ATOM 1559 N N . LEU A 1 189 ? -16.421 8.576 20.256 1.00 89.94 189 LEU A N 1
ATOM 1560 C CA . LEU A 1 189 ? -16.376 10.016 19.972 1.00 89.94 189 LEU A CA 1
ATOM 1561 C C . LEU A 1 189 ? -15.905 10.852 21.159 1.00 89.94 189 LEU A C 1
ATOM 1563 O O . LEU A 1 189 ? -15.281 11.888 20.940 1.00 89.94 189 LEU A O 1
ATOM 1567 N N . ASN A 1 190 ? -16.197 10.413 22.380 1.00 88.94 190 ASN A N 1
ATOM 1568 C CA . ASN A 1 190 ? -15.739 11.066 23.606 1.00 88.94 190 ASN A CA 1
ATOM 1569 C C . ASN A 1 190 ? -14.320 10.634 23.995 1.00 88.94 190 ASN A C 1
ATOM 1571 O O . ASN A 1 190 ? -13.635 11.349 24.719 1.00 88.94 190 ASN A O 1
ATOM 1575 N N . GLY A 1 191 ? -13.860 9.509 23.451 1.00 85.38 191 GLY A N 1
ATOM 1576 C CA . GLY A 1 191 ? -12.559 8.926 23.727 1.00 85.38 191 GLY A CA 1
ATOM 1577 C C . GLY A 1 191 ? -12.717 7.556 24.367 1.00 85.38 191 GLY A C 1
ATOM 1578 O O . GLY A 1 191 ? -13.551 7.349 25.243 1.00 85.38 191 GLY A O 1
ATOM 1579 N N . ILE A 1 192 ? -11.909 6.599 23.919 1.00 82.44 192 ILE A N 1
ATOM 1580 C CA . ILE A 1 192 ? -11.854 5.293 24.577 1.00 82.44 192 ILE A CA 1
ATOM 1581 C C . ILE A 1 192 ? -11.028 5.459 25.851 1.00 82.44 192 ILE A C 1
ATOM 1583 O O . ILE A 1 192 ? -9.858 5.852 25.770 1.00 82.44 192 ILE A O 1
ATOM 1587 N N . ASP A 1 193 ? -11.634 5.148 26.997 1.00 78.56 193 ASP A N 1
ATOM 1588 C CA . ASP A 1 193 ? -10.998 5.235 28.312 1.00 78.56 193 ASP A CA 1
ATOM 1589 C C . ASP A 1 193 ? -9.591 4.630 28.283 1.00 78.56 193 ASP A C 1
ATOM 1591 O O . ASP A 1 193 ? -9.396 3.501 27.830 1.00 78.56 193 ASP A O 1
ATOM 1595 N N . ASN A 1 194 ? -8.611 5.390 28.774 1.00 79.81 194 ASN A N 1
ATOM 1596 C CA . ASN A 1 194 ? -7.185 5.043 28.852 1.00 79.81 194 ASN A CA 1
ATOM 1597 C C . ASN A 1 194 ? -6.386 5.032 27.537 1.00 79.81 194 ASN A C 1
ATOM 1599 O O . ASN A 1 194 ? -5.170 4.889 27.597 1.00 79.81 194 ASN A O 1
ATOM 1603 N N . TYR A 1 195 ? -6.999 5.204 26.360 1.00 79.31 195 TYR A N 1
ATOM 1604 C CA . TYR A 1 195 ? -6.258 5.126 25.087 1.00 79.31 195 TYR A CA 1
ATOM 1605 C C . TYR A 1 195 ? -5.983 6.479 24.425 1.00 79.31 195 TYR A C 1
ATOM 1607 O O . TYR A 1 195 ? -5.252 6.517 23.439 1.00 79.31 195 TYR A O 1
ATOM 1615 N N . ASN A 1 196 ? -6.565 7.583 24.911 1.00 81.44 196 ASN A N 1
ATOM 1616 C CA . ASN A 1 196 ? -6.456 8.919 24.295 1.00 81.44 196 ASN A CA 1
ATOM 1617 C C . ASN A 1 196 ? -6.806 8.944 22.789 1.00 81.44 196 ASN A C 1
ATOM 1619 O O . ASN A 1 196 ? -6.379 9.827 22.045 1.00 81.44 196 ASN A O 1
ATOM 1623 N N . MET A 1 197 ? -7.595 7.971 22.321 1.00 84.38 197 MET A N 1
ATOM 1624 C CA . MET A 1 197 ? -8.003 7.851 20.924 1.00 84.38 197 MET A CA 1
ATOM 1625 C C . MET A 1 197 ? -9.421 8.371 20.748 1.00 84.38 197 MET A C 1
ATOM 1627 O O . MET A 1 197 ? -10.349 7.871 21.380 1.00 84.38 197 MET A O 1
ATOM 1631 N N . VAL A 1 198 ? -9.578 9.332 19.838 1.00 88.62 198 VAL A N 1
ATOM 1632 C CA . VAL A 1 198 ? -10.856 9.988 19.551 1.00 88.62 198 VAL A CA 1
ATOM 1633 C C . VAL A 1 198 ? -11.207 9.836 18.072 1.00 88.62 198 VAL A C 1
ATOM 1635 O O . VAL A 1 198 ? -10.375 10.037 17.178 1.00 88.62 198 VAL A O 1
ATOM 1638 N N . ALA A 1 199 ? -12.459 9.482 17.798 1.00 91.12 199 ALA A N 1
ATOM 1639 C CA . ALA A 1 199 ? -12.993 9.422 16.445 1.00 91.12 199 ALA A CA 1
ATOM 1640 C C . ALA A 1 199 ? -13.210 10.798 15.806 1.00 91.12 199 ALA A C 1
ATOM 1642 O O . ALA A 1 199 ? -13.538 11.784 16.459 1.00 91.12 199 ALA A O 1
ATOM 1643 N N . ASP A 1 200 ? -13.108 10.851 14.478 1.00 90.69 200 ASP A N 1
ATOM 1644 C CA . ASP A 1 200 ? -13.495 12.016 13.694 1.00 90.69 200 ASP A CA 1
ATOM 1645 C C . ASP A 1 200 ? -15.002 11.987 13.367 1.00 90.69 200 ASP A C 1
ATOM 1647 O O . ASP A 1 200 ? -15.413 11.222 12.481 1.00 90.69 200 ASP A O 1
ATOM 1651 N N . PRO A 1 201 ? -15.851 12.817 14.007 1.00 92.88 201 PRO A N 1
ATOM 1652 C CA . PRO A 1 201 ? -17.283 12.860 13.710 1.00 92.88 201 PRO A CA 1
ATOM 1653 C C . PRO A 1 201 ? -17.577 13.134 12.229 1.00 92.88 201 PRO A C 1
ATOM 1655 O O . PRO A 1 201 ? -18.466 12.503 11.664 1.00 92.88 201 PRO A O 1
ATOM 1658 N N . LEU A 1 202 ? -16.773 13.971 11.559 1.00 92.31 202 LEU A N 1
ATOM 1659 C CA . LEU A 1 202 ? -16.977 14.340 10.149 1.00 92.31 202 LEU A CA 1
ATOM 1660 C C . LEU A 1 202 ? -16.745 13.179 9.173 1.00 92.31 202 LEU A C 1
ATOM 1662 O O . LEU A 1 202 ? -17.263 13.174 8.057 1.00 92.31 202 LEU A O 1
ATOM 1666 N N . LYS A 1 203 ? -15.949 12.186 9.576 1.00 90.75 203 LYS A N 1
ATOM 1667 C CA . LYS A 1 203 ? -15.695 10.971 8.787 1.00 90.75 203 LYS A CA 1
ATOM 1668 C C . LYS A 1 203 ? -16.522 9.786 9.263 1.00 90.75 203 LYS A C 1
ATOM 1670 O O . LYS A 1 203 ? -16.406 8.696 8.696 1.00 90.75 203 LYS A O 1
ATOM 1675 N N . THR A 1 204 ? -17.336 9.994 10.292 1.00 93.00 204 THR A N 1
ATOM 1676 C CA . THR A 1 204 ? -18.158 8.949 10.873 1.00 93.00 204 THR A CA 1
ATOM 1677 C C . THR A 1 204 ? -19.429 8.761 10.049 1.00 93.00 204 THR A C 1
ATOM 1679 O O . THR A 1 204 ? -20.117 9.717 9.688 1.00 93.00 204 THR A O 1
ATOM 1682 N N . VAL A 1 205 ? -19.714 7.505 9.711 1.00 91.81 205 VAL A N 1
ATOM 1683 C CA . VAL A 1 205 ? -20.845 7.086 8.884 1.00 91.81 205 VAL A CA 1
ATOM 1684 C C . VAL A 1 205 ? -21.674 6.070 9.657 1.00 91.81 205 VAL A C 1
ATOM 1686 O O . VAL A 1 205 ? -21.138 5.050 10.100 1.00 91.81 205 VAL A O 1
ATOM 1689 N N . ILE A 1 206 ? -22.975 6.331 9.785 1.00 92.62 206 ILE A N 1
ATOM 1690 C CA . ILE A 1 206 ? -23.916 5.485 10.532 1.00 92.62 206 ILE A CA 1
ATOM 1691 C C . ILE A 1 206 ? -25.161 5.166 9.703 1.00 92.62 206 ILE A C 1
ATOM 1693 O O . ILE A 1 206 ? -25.565 5.955 8.850 1.00 92.62 206 ILE A O 1
ATOM 1697 N N . ASN A 1 207 ? -25.783 4.015 9.969 1.00 91.19 207 ASN A N 1
ATOM 1698 C CA . ASN A 1 207 ? -27.037 3.582 9.332 1.00 91.19 207 ASN A CA 1
ATOM 1699 C C . ASN A 1 207 ? -28.227 3.494 10.313 1.00 91.19 207 ASN A C 1
ATOM 1701 O O . ASN A 1 207 ? -29.206 2.792 10.051 1.00 91.19 207 ASN A O 1
ATOM 1705 N N . PHE A 1 208 ? -28.130 4.170 11.459 1.00 91.00 208 PHE A N 1
ATOM 1706 C CA . PHE A 1 208 ? -29.157 4.225 12.500 1.00 91.00 208 PHE A CA 1
ATOM 1707 C C . PHE A 1 208 ? -29.342 5.651 13.009 1.00 91.00 208 PHE A C 1
ATOM 1709 O O . PHE A 1 208 ? -28.463 6.497 12.853 1.00 91.00 208 PHE A O 1
ATOM 1716 N N . LYS A 1 209 ? -30.513 5.919 13.590 1.00 89.94 209 LYS A N 1
ATOM 1717 C CA . LYS A 1 209 ? -30.820 7.211 14.202 1.00 89.94 209 LYS A CA 1
ATOM 1718 C C . LYS A 1 209 ? -30.025 7.344 15.502 1.00 89.94 209 LYS A C 1
ATOM 1720 O O . LYS A 1 209 ? -30.051 6.431 16.322 1.00 89.94 209 LYS A O 1
ATOM 1725 N N . SER A 1 210 ? -29.339 8.466 15.671 1.00 89.38 210 SER A N 1
ATOM 1726 C CA . SER A 1 210 ? -28.616 8.822 16.890 1.00 89.38 210 SER A CA 1
ATOM 1727 C C . SER A 1 210 ? -29.143 10.158 17.402 1.00 89.38 210 SER A C 1
ATOM 1729 O O . SER A 1 210 ? -29.474 11.024 16.594 1.00 89.38 210 SER A O 1
ATOM 1731 N N . ASN A 1 211 ? -29.218 10.313 18.723 1.00 92.25 211 ASN A N 1
ATOM 1732 C CA . ASN A 1 211 ? -29.555 11.585 19.369 1.00 92.25 211 ASN A CA 1
ATOM 1733 C C . ASN A 1 211 ? -28.297 12.413 19.697 1.00 92.25 211 ASN A C 1
ATOM 1735 O O . ASN A 1 211 ? -28.408 13.495 20.263 1.00 92.25 211 ASN A O 1
ATOM 1739 N N . LEU A 1 212 ? -27.104 11.909 19.362 1.00 91.75 212 LEU A N 1
ATOM 1740 C CA . LEU A 1 212 ? -25.845 12.611 19.598 1.00 91.75 212 LEU A CA 1
ATOM 1741 C C . LEU A 1 212 ? -25.730 13.819 18.653 1.00 91.75 212 LEU A C 1
ATOM 1743 O O . LEU A 1 212 ? -25.886 13.681 17.438 1.00 91.75 212 LEU A O 1
ATOM 1747 N N . ASN A 1 213 ? -25.412 14.990 19.206 1.00 91.75 213 ASN A N 1
ATOM 1748 C CA . ASN A 1 213 ? -25.339 16.256 18.473 1.00 91.75 213 ASN A CA 1
ATOM 1749 C C . ASN A 1 213 ? -23.980 16.452 17.767 1.00 91.75 213 ASN A C 1
ATOM 1751 O O . ASN A 1 213 ? -23.221 17.362 18.088 1.00 91.75 213 ASN A O 1
ATOM 1755 N N . TYR A 1 214 ? -23.654 15.571 16.818 1.00 90.19 214 TYR A N 1
ATOM 1756 C CA . TYR A 1 214 ? -22.426 15.645 16.015 1.00 90.19 214 TYR A CA 1
ATOM 1757 C C . TYR A 1 214 ? -22.735 15.580 14.510 1.00 90.19 214 TYR A C 1
ATOM 1759 O O . TYR A 1 214 ? -23.724 14.968 14.096 1.00 90.19 214 TYR A O 1
ATOM 1767 N N . PRO A 1 215 ? -21.857 16.139 13.656 1.00 90.56 215 PRO A N 1
ATOM 1768 C CA . PRO A 1 215 ? -22.048 16.189 12.207 1.00 90.56 215 PRO A CA 1
ATOM 1769 C C . PRO A 1 215 ? -21.694 14.858 11.517 1.00 90.56 215 PRO A C 1
ATOM 1771 O O . PRO A 1 215 ? -20.733 14.776 10.750 1.00 90.56 215 PRO A O 1
ATOM 1774 N N . PHE A 1 216 ? -22.452 13.794 11.788 1.00 89.31 216 PHE A N 1
ATOM 1775 C CA . PHE A 1 216 ? -22.248 12.501 11.129 1.00 89.31 216 PHE A CA 1
ATOM 1776 C C . PHE A 1 216 ? -22.830 12.465 9.720 1.00 89.31 216 PHE A C 1
ATOM 1778 O O . PHE A 1 216 ? -23.832 13.112 9.409 1.00 89.31 216 PHE A O 1
ATOM 1785 N N . LYS A 1 217 ? -22.288 11.572 8.890 1.00 92.12 217 LYS A N 1
ATOM 1786 C CA . LYS A 1 217 ? -22.946 11.181 7.647 1.00 92.12 217 LYS A CA 1
ATOM 1787 C C . LYS A 1 217 ? -23.935 10.046 7.908 1.00 92.12 217 LYS A C 1
ATOM 1789 O O . LYS A 1 217 ? -23.540 8.915 8.192 1.00 92.12 217 LYS A O 1
ATOM 1794 N N . PHE A 1 218 ? -25.220 10.328 7.733 1.00 92.06 218 PHE A N 1
ATOM 1795 C CA . PHE A 1 218 ? -26.250 9.296 7.742 1.00 92.06 218 PHE A CA 1
ATOM 1796 C C . PHE A 1 218 ? -26.323 8.593 6.382 1.00 92.06 218 PHE A C 1
ATOM 1798 O O . PHE A 1 218 ? -26.348 9.239 5.331 1.00 92.06 218 PHE A O 1
ATOM 1805 N N . ILE A 1 219 ? -26.370 7.262 6.395 1.00 91.25 219 ILE A N 1
ATOM 1806 C CA . ILE A 1 219 ? -26.715 6.458 5.223 1.00 91.25 219 ILE A CA 1
ATOM 1807 C C . ILE A 1 219 ? -28.063 5.777 5.439 1.00 91.25 219 ILE A C 1
ATOM 1809 O O . ILE A 1 219 ? -28.394 5.337 6.538 1.00 91.25 219 ILE A O 1
ATOM 1813 N N . HIS A 1 220 ? -28.834 5.656 4.360 1.00 91.19 220 HIS A N 1
ATOM 1814 C CA . HIS A 1 220 ? -30.071 4.882 4.368 1.00 91.19 220 HIS A CA 1
ATOM 1815 C C . HIS A 1 220 ? -29.806 3.431 4.819 1.00 91.19 220 HIS A C 1
ATOM 1817 O O . HIS A 1 220 ? -28.710 2.911 4.601 1.00 91.19 220 HIS A O 1
ATOM 1823 N N . MET A 1 221 ? -30.803 2.736 5.385 1.00 86.06 221 MET A N 1
ATOM 1824 C CA . MET A 1 221 ? -30.626 1.348 5.858 1.00 86.06 221 MET A CA 1
ATOM 1825 C C . MET A 1 221 ? -30.156 0.395 4.748 1.00 86.06 221 MET A C 1
ATOM 1827 O O . MET A 1 221 ? -29.348 -0.493 5.003 1.00 86.06 221 MET A O 1
ATOM 1831 N N . ASN A 1 222 ? -30.592 0.637 3.508 1.00 88.75 222 ASN A N 1
ATOM 1832 C CA . ASN A 1 222 ? -30.165 -0.103 2.308 1.00 88.75 222 ASN A CA 1
ATOM 1833 C C . ASN A 1 222 ? -28.907 0.479 1.633 1.00 88.75 222 ASN A C 1
ATOM 1835 O O . ASN A 1 222 ? -28.535 0.054 0.541 1.00 88.75 222 ASN A O 1
ATOM 1839 N N . GLY A 1 223 ? -28.285 1.489 2.242 1.00 91.25 223 GLY A N 1
ATOM 1840 C CA . GLY A 1 223 ? -27.051 2.095 1.767 1.00 91.25 223 GLY A CA 1
ATOM 1841 C C . GLY A 1 223 ? -25.836 1.198 1.991 1.00 91.25 223 GLY A C 1
ATOM 1842 O O . GLY A 1 223 ? -25.930 0.058 2.451 1.00 91.25 223 GLY A O 1
ATOM 1843 N N . TYR A 1 224 ? -24.667 1.743 1.671 1.00 90.94 224 TYR A N 1
ATOM 1844 C CA . TYR A 1 224 ? -23.395 1.070 1.881 1.00 90.94 224 TYR A CA 1
ATOM 1845 C C . TYR A 1 224 ? -22.397 1.976 2.589 1.00 90.94 224 TYR A C 1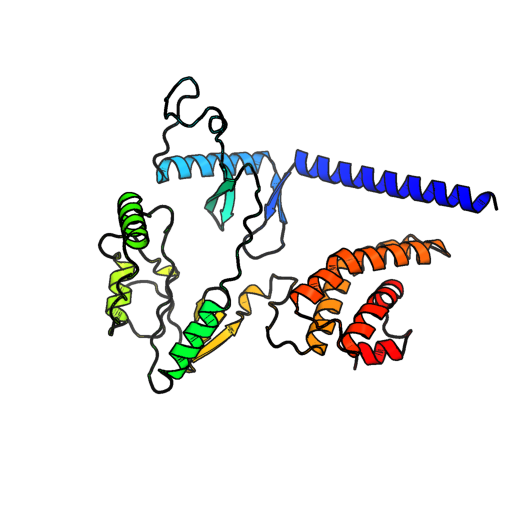
ATOM 1847 O O . TYR A 1 224 ? -22.443 3.203 2.491 1.00 90.94 224 TYR A O 1
ATOM 1855 N N . ILE A 1 225 ? -21.460 1.339 3.278 1.00 90.56 225 ILE A N 1
ATOM 1856 C CA . ILE A 1 225 ? -20.307 1.976 3.895 1.00 90.56 225 ILE A CA 1
ATOM 1857 C C . ILE A 1 225 ? -19.072 1.557 3.117 1.00 90.56 225 ILE A C 1
ATOM 1859 O O . ILE A 1 225 ? -18.764 0.372 3.021 1.00 90.56 225 ILE A O 1
ATOM 1863 N N . THR A 1 226 ? -18.321 2.524 2.600 1.00 89.12 226 THR A N 1
ATOM 1864 C CA . THR A 1 226 ? -16.993 2.231 2.062 1.00 89.12 226 THR A CA 1
ATOM 1865 C C . THR A 1 226 ? -16.009 2.052 3.217 1.00 89.12 226 THR A C 1
ATOM 1867 O O . THR A 1 226 ? -15.874 2.958 4.030 1.00 89.12 226 THR A O 1
ATOM 1870 N N . TRP A 1 227 ? -15.300 0.931 3.305 1.00 85.88 227 TRP A N 1
ATOM 1871 C CA . TRP A 1 227 ? -14.277 0.673 4.320 1.00 85.88 227 TRP A CA 1
ATOM 1872 C C . TRP A 1 227 ? -13.153 -0.189 3.742 1.00 85.88 227 TRP A C 1
ATOM 1874 O O . TRP A 1 227 ? -13.403 -1.214 3.112 1.00 85.88 227 TRP A O 1
ATOM 1884 N N . ASN A 1 228 ? -11.905 0.258 3.911 1.00 81.38 228 ASN A N 1
ATOM 1885 C CA . ASN A 1 228 ? -10.696 -0.431 3.440 1.00 81.38 228 ASN A CA 1
ATOM 1886 C C . ASN A 1 228 ? -10.752 -0.919 1.968 1.00 81.38 228 ASN A C 1
ATOM 1888 O O . ASN A 1 228 ? -10.300 -2.010 1.623 1.00 81.38 228 ASN A O 1
ATOM 1892 N N . GLY A 1 229 ? -11.341 -0.110 1.079 1.00 80.19 229 GLY A N 1
ATOM 1893 C CA . GLY A 1 229 ? -11.487 -0.439 -0.343 1.00 80.19 229 GLY A CA 1
ATOM 1894 C C . GLY A 1 229 ? -12.644 -1.385 -0.686 1.00 80.19 229 GLY A C 1
ATOM 1895 O O . GLY A 1 229 ? -12.756 -1.775 -1.848 1.00 80.19 229 GLY A O 1
ATOM 1896 N N . TYR A 1 230 ? -13.513 -1.714 0.270 1.00 84.62 230 TYR A N 1
ATOM 1897 C CA . TYR A 1 230 ? -14.768 -2.435 0.058 1.00 84.62 230 TYR A CA 1
ATOM 1898 C C . TYR A 1 230 ? -15.963 -1.508 0.265 1.00 84.62 230 TYR A C 1
ATOM 1900 O O . TYR A 1 230 ? -15.903 -0.613 1.095 1.00 84.62 230 TYR A O 1
ATOM 1908 N N . ASP A 1 231 ? -17.048 -1.742 -0.459 1.00 90.69 231 ASP A N 1
ATOM 1909 C CA . ASP A 1 231 ? -18.376 -1.233 -0.139 1.00 90.69 231 ASP A CA 1
ATOM 1910 C C . ASP A 1 231 ? -19.128 -2.347 0.598 1.00 90.69 231 ASP A C 1
ATOM 1912 O O . ASP A 1 231 ? -19.319 -3.443 0.063 1.00 90.69 231 ASP A O 1
ATOM 1916 N N . ILE A 1 232 ? -19.490 -2.082 1.850 1.00 90.00 232 ILE A N 1
ATOM 1917 C CA . ILE A 1 232 ? -20.183 -2.998 2.756 1.00 90.00 232 ILE A CA 1
ATOM 1918 C C . ILE A 1 232 ? -21.652 -2.599 2.787 1.00 90.00 232 ILE A C 1
ATOM 1920 O O . ILE A 1 232 ? -21.959 -1.450 3.086 1.00 90.00 232 ILE A O 1
ATOM 1924 N N . PHE A 1 233 ? -22.549 -3.541 2.517 1.00 92.19 233 PHE A N 1
ATOM 1925 C CA . PHE A 1 233 ? -23.999 -3.359 2.525 1.00 92.19 233 PHE A CA 1
ATOM 1926 C C . PHE A 1 233 ? -24.573 -4.064 3.760 1.00 92.19 233 PHE A C 1
ATOM 1928 O O . PHE A 1 233 ? -24.762 -5.285 3.715 1.00 92.19 233 PHE A O 1
ATOM 1935 N N . PRO A 1 234 ? -24.836 -3.346 4.870 1.00 88.81 234 PRO A N 1
ATOM 1936 C CA . PRO A 1 234 ? -25.217 -3.971 6.135 1.00 88.81 234 PRO A CA 1
ATOM 1937 C C . PRO A 1 234 ? -26.551 -4.720 6.053 1.00 88.81 234 PRO A C 1
ATOM 1939 O O . PRO A 1 234 ? -26.650 -5.825 6.574 1.00 88.81 234 PRO A O 1
ATOM 1942 N N . ALA A 1 235 ? -27.545 -4.167 5.346 1.00 88.94 235 ALA A N 1
ATOM 1943 C CA . ALA A 1 235 ? -28.886 -4.754 5.247 1.00 88.94 235 ALA A CA 1
ATOM 1944 C C . ALA A 1 235 ? -28.910 -6.134 4.573 1.00 88.94 235 ALA A C 1
ATOM 1946 O O . ALA A 1 235 ? -29.642 -7.017 5.003 1.00 88.94 235 ALA A O 1
ATOM 1947 N N . VAL A 1 236 ? -28.097 -6.327 3.531 1.00 92.62 236 VAL A N 1
ATOM 1948 C CA . VAL A 1 236 ? -28.022 -7.592 2.776 1.00 92.62 236 VAL A CA 1
ATOM 1949 C C . VAL A 1 236 ? -26.782 -8.416 3.122 1.00 92.62 236 VAL A C 1
ATOM 1951 O O . VAL A 1 236 ? -26.543 -9.447 2.497 1.00 92.62 236 VAL A O 1
ATOM 1954 N N . LEU A 1 237 ? -25.972 -7.954 4.084 1.00 89.50 237 LEU A N 1
ATOM 1955 C CA . LEU A 1 237 ? -24.726 -8.592 4.513 1.00 89.50 237 LEU A CA 1
ATOM 1956 C C . LEU A 1 237 ? -23.816 -8.967 3.330 1.00 89.50 237 LEU A C 1
ATOM 1958 O O . LEU A 1 237 ? -23.322 -10.091 3.214 1.00 89.50 237 LEU A O 1
ATOM 1962 N N . LYS A 1 238 ? -23.600 -8.001 2.433 1.00 91.19 238 LYS A N 1
ATOM 1963 C CA . LYS A 1 238 ? -22.793 -8.162 1.218 1.00 91.19 238 LYS A CA 1
ATOM 1964 C C . LYS A 1 238 ? -21.602 -7.214 1.234 1.00 91.19 238 LYS A C 1
ATOM 1966 O O . LYS A 1 238 ? -21.717 -6.083 1.693 1.00 91.19 238 LYS A O 1
ATOM 1971 N N . ILE A 1 239 ? -20.487 -7.655 0.660 1.00 89.00 239 ILE A N 1
ATOM 1972 C CA . ILE A 1 239 ? -19.339 -6.801 0.346 1.00 89.00 239 ILE A CA 1
ATOM 1973 C C . ILE A 1 239 ? -19.078 -6.793 -1.157 1.00 89.00 239 ILE A C 1
ATOM 1975 O O . ILE A 1 239 ? -19.265 -7.798 -1.847 1.00 89.00 239 ILE A O 1
ATOM 1979 N N . SER A 1 240 ? -18.627 -5.659 -1.676 1.00 88.88 240 SER A N 1
ATOM 1980 C CA . SER A 1 240 ? -18.073 -5.550 -3.024 1.00 88.88 240 SER A CA 1
ATOM 1981 C C . SER A 1 240 ? -16.804 -4.718 -3.009 1.00 88.88 240 SER A C 1
ATOM 1983 O O . SER A 1 240 ? -16.646 -3.856 -2.156 1.00 88.88 240 SER A O 1
ATOM 1985 N N . ALA A 1 241 ? -15.894 -4.930 -3.957 1.00 83.81 241 ALA A N 1
ATOM 1986 C CA . ALA A 1 241 ? -14.763 -4.021 -4.123 1.00 83.81 241 ALA A CA 1
ATOM 1987 C C . ALA A 1 241 ? -15.278 -2.616 -4.475 1.00 83.81 241 ALA A C 1
ATOM 1989 O O . ALA A 1 241 ? -16.088 -2.475 -5.396 1.00 83.81 241 ALA A O 1
ATOM 1990 N N . SER A 1 242 ? -14.812 -1.599 -3.751 1.00 81.00 242 SER A N 1
ATOM 1991 C CA . SER A 1 242 ? -15.310 -0.238 -3.917 1.00 81.00 242 SER A CA 1
ATOM 1992 C C . SER A 1 242 ? -14.921 0.322 -5.276 1.00 81.00 242 SER A C 1
ATOM 1994 O O . SER A 1 242 ? -13.746 0.321 -5.661 1.00 81.00 242 SER A O 1
ATOM 1996 N N . GLN A 1 243 ? -15.911 0.826 -6.011 1.00 71.81 243 GLN A N 1
ATOM 1997 C CA . GLN A 1 243 ? -15.670 1.442 -7.316 1.00 71.81 243 GLN A CA 1
ATOM 1998 C C . GLN A 1 243 ? -15.118 2.865 -7.202 1.00 71.81 243 GLN A C 1
ATOM 2000 O O . GLN A 1 243 ? -14.539 3.362 -8.168 1.00 71.81 243 GLN A O 1
ATOM 2005 N N . SER A 1 244 ? -15.238 3.515 -6.042 1.00 65.31 244 SER A N 1
ATOM 2006 C CA . SER A 1 244 ? -14.753 4.890 -5.842 1.00 65.31 244 SER A CA 1
ATOM 2007 C C . SER A 1 244 ? -13.241 5.026 -6.078 1.00 65.31 244 SER A C 1
ATOM 2009 O O . SER A 1 244 ? -12.799 6.002 -6.676 1.00 65.31 244 SER A O 1
ATOM 2011 N N . ASN A 1 245 ? -12.464 3.984 -5.769 1.00 55.31 245 ASN A N 1
ATOM 2012 C CA . ASN A 1 245 ? -11.024 3.919 -6.050 1.00 55.31 245 ASN A CA 1
ATOM 2013 C C . ASN A 1 245 ? -10.691 3.561 -7.509 1.00 55.31 245 ASN A C 1
ATOM 2015 O O . ASN A 1 245 ? -9.527 3.576 -7.904 1.00 55.31 245 ASN A O 1
ATOM 2019 N N . SER A 1 246 ? -11.680 3.178 -8.320 1.00 50.03 246 SER A N 1
ATOM 2020 C CA . SER A 1 246 ? -11.422 2.682 -9.676 1.00 50.03 246 S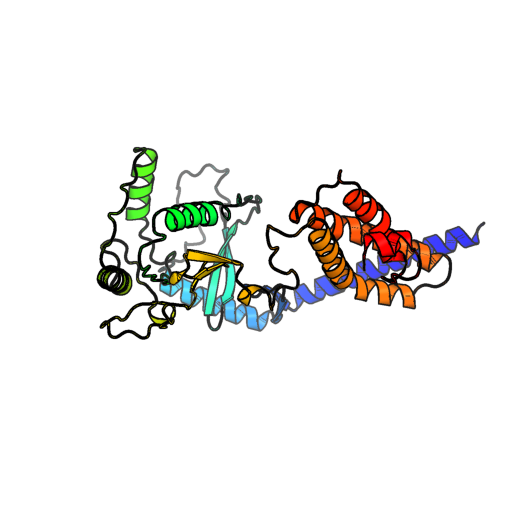ER A CA 1
ATOM 2021 C C . SER A 1 246 ? -11.334 3.787 -10.726 1.00 50.03 246 SER A C 1
ATOM 2023 O O . SER A 1 246 ? -10.671 3.583 -11.737 1.00 50.03 246 SER A O 1
ATOM 2025 N N . LYS A 1 247 ? -11.939 4.963 -10.497 1.00 51.91 247 LYS A N 1
ATOM 2026 C CA . LYS A 1 247 ? -11.964 6.043 -11.500 1.00 51.91 247 LYS A CA 1
ATOM 2027 C C . LYS A 1 247 ? -10.596 6.700 -11.744 1.00 51.91 247 LYS A C 1
ATOM 2029 O O . LYS A 1 247 ? -10.360 7.168 -12.849 1.00 51.91 247 LYS A O 1
ATOM 2034 N N . THR A 1 248 ? -9.683 6.699 -10.771 1.00 48.12 248 THR A N 1
ATOM 2035 C CA . THR A 1 248 ? -8.317 7.256 -10.923 1.00 48.12 248 THR A CA 1
ATOM 2036 C C . THR A 1 248 ? -7.253 6.194 -11.182 1.00 48.12 248 THR A C 1
ATOM 2038 O O . THR A 1 248 ? -6.137 6.502 -11.605 1.00 48.12 248 THR A O 1
ATOM 2041 N N . SER A 1 249 ? -7.575 4.923 -10.950 1.00 45.22 249 SER A N 1
ATOM 2042 C CA . SER A 1 249 ? -6.656 3.829 -11.208 1.00 45.22 249 SER A CA 1
ATOM 2043 C C . SER A 1 249 ? -6.799 3.362 -12.654 1.00 45.22 249 SER A C 1
ATOM 2045 O O . SER A 1 249 ? -7.753 2.674 -13.008 1.00 45.22 249 SER A O 1
ATOM 2047 N N . VAL A 1 250 ? -5.782 3.635 -13.480 1.00 48.44 250 VAL A N 1
ATOM 2048 C CA . VAL A 1 250 ? -5.615 3.030 -14.824 1.00 48.44 250 VAL A CA 1
ATOM 2049 C C . VAL A 1 250 ? -5.644 1.489 -14.755 1.00 48.44 250 VAL A C 1
ATOM 2051 O O . VAL A 1 250 ? -5.860 0.801 -15.753 1.00 48.44 250 VAL A O 1
ATOM 2054 N N . VAL A 1 251 ? -5.466 0.927 -13.557 1.00 51.09 251 VAL A N 1
ATOM 2055 C CA . VAL A 1 251 ? -5.610 -0.495 -13.278 1.00 51.09 251 VAL A CA 1
ATOM 2056 C C . VAL A 1 251 ? -6.953 -0.735 -12.572 1.00 51.09 251 VAL A C 1
ATOM 2058 O O . VAL A 1 251 ? -7.061 -0.446 -11.378 1.00 51.09 251 VAL A O 1
ATOM 2061 N N . PRO A 1 252 ? -7.985 -1.275 -13.245 1.00 46.03 252 PRO A N 1
ATOM 2062 C CA . PRO A 1 252 ? -9.245 -1.588 -12.579 1.00 46.03 252 PRO A CA 1
ATOM 2063 C C . PRO A 1 252 ? -8.983 -2.501 -11.368 1.00 46.03 252 PRO A C 1
ATOM 2065 O O . PRO A 1 252 ? -8.148 -3.410 -11.474 1.00 46.03 252 PRO A O 1
ATOM 2068 N N . PRO A 1 253 ? -9.648 -2.282 -10.214 1.00 52.62 253 PRO A N 1
ATOM 2069 C CA . PRO A 1 253 ? -9.537 -3.187 -9.081 1.00 52.62 253 PRO A CA 1
ATOM 2070 C C . PRO A 1 253 ? -9.908 -4.583 -9.571 1.00 52.62 253 PRO A C 1
ATOM 2072 O O . PRO A 1 253 ? -11.010 -4.819 -10.068 1.00 52.62 253 PRO A O 1
ATOM 2075 N N . PHE A 1 254 ? -8.941 -5.494 -9.514 1.00 56.06 254 PHE A N 1
ATOM 2076 C CA . PHE A 1 254 ? -9.113 -6.840 -10.028 1.00 56.06 254 PHE A CA 1
ATOM 2077 C C . PHE A 1 254 ? -10.221 -7.524 -9.228 1.00 56.06 254 PHE A C 1
ATOM 2079 O O . PHE A 1 254 ? -10.006 -7.894 -8.074 1.00 56.06 254 PHE A O 1
ATOM 2086 N N . LYS A 1 255 ? -11.406 -7.692 -9.827 1.00 55.53 255 LYS A N 1
ATOM 2087 C CA . LYS A 1 255 ? -12.414 -8.606 -9.286 1.00 55.53 255 LYS A CA 1
ATOM 2088 C C . LYS A 1 255 ? -11.735 -9.976 -9.178 1.00 55.53 255 LYS A C 1
ATOM 2090 O O . LYS A 1 255 ? -11.231 -10.503 -10.164 1.00 55.53 255 LYS A O 1
ATOM 2095 N N . LEU A 1 256 ? -11.662 -10.554 -7.982 1.00 57.03 256 LEU A N 1
ATOM 2096 C CA . LEU A 1 256 ? -11.000 -11.853 -7.776 1.00 57.03 256 LEU A CA 1
ATOM 2097 C C . LEU A 1 256 ? -11.679 -13.002 -8.547 1.00 57.03 256 LEU A C 1
ATOM 2099 O O . LEU A 1 256 ? -11.066 -14.046 -8.750 1.00 57.03 256 LEU A O 1
ATOM 2103 N N . TYR A 1 257 ? -12.881 -12.760 -9.074 1.00 67.81 257 TYR A N 1
ATOM 2104 C CA . TYR A 1 257 ? -13.673 -13.688 -9.879 1.00 67.81 257 TYR A CA 1
ATOM 2105 C C . TYR A 1 257 ? -13.652 -13.386 -11.379 1.00 67.81 257 TYR A C 1
ATOM 2107 O O . TYR A 1 257 ? -14.596 -13.731 -12.080 1.00 67.81 257 TYR A O 1
ATOM 2115 N N . LEU A 1 258 ? -12.604 -12.738 -11.898 1.00 81.00 258 LEU A N 1
ATOM 2116 C CA . LEU A 1 258 ? -12.459 -12.660 -13.349 1.00 81.00 258 LEU A CA 1
ATOM 2117 C C . LEU A 1 258 ? -12.242 -14.072 -13.909 1.00 81.00 258 LEU A C 1
ATOM 2119 O O . LEU A 1 258 ? -11.298 -14.776 -13.531 1.00 81.00 258 LEU A O 1
ATOM 2123 N N . SER A 1 259 ? -13.085 -14.469 -14.850 1.00 89.62 259 SER A N 1
ATOM 2124 C CA . SER A 1 259 ? -12.860 -15.636 -15.696 1.00 89.62 259 SER A CA 1
ATOM 2125 C C . SER A 1 259 ? -11.494 -15.537 -16.390 1.00 89.62 259 SER A C 1
ATOM 2127 O O . SER A 1 259 ? -10.921 -14.454 -16.562 1.00 89.62 259 SER A O 1
ATOM 2129 N N . SER A 1 260 ? -10.941 -16.667 -16.846 1.00 91.00 260 SER A N 1
ATOM 2130 C CA . SER A 1 260 ? -9.686 -16.637 -17.619 1.00 91.00 260 SER A CA 1
ATOM 2131 C C . SER A 1 260 ? -9.784 -15.708 -18.837 1.00 91.00 260 SER A C 1
ATOM 2133 O O . SER A 1 260 ? -8.801 -15.064 -19.194 1.00 91.00 260 SER A O 1
ATOM 2135 N N . TYR A 1 261 ? -10.969 -15.594 -19.443 1.00 90.19 261 TYR A N 1
ATOM 2136 C CA . TYR A 1 261 ? -11.241 -14.661 -20.534 1.00 90.19 261 TYR A CA 1
ATOM 2137 C C . TYR A 1 261 ? -11.132 -13.195 -20.093 1.00 90.19 261 TYR A C 1
ATOM 2139 O O . TYR A 1 261 ? -10.358 -12.436 -20.680 1.00 90.19 261 TYR A O 1
ATOM 2147 N N . GLU A 1 262 ? -11.806 -12.800 -19.014 1.00 89.81 262 GLU A N 1
ATOM 2148 C CA . GLU A 1 262 ? -11.755 -11.418 -18.528 1.00 89.81 262 GLU A CA 1
ATOM 2149 C C . GLU A 1 262 ? -10.358 -11.018 -18.039 1.00 89.81 262 GLU A C 1
ATOM 2151 O O . GLU A 1 262 ? -9.921 -9.882 -18.247 1.00 89.81 262 GLU A O 1
ATOM 2156 N N . LYS A 1 263 ? -9.608 -11.957 -17.447 1.00 92.00 263 LYS A N 1
ATOM 2157 C CA . LYS A 1 263 ? -8.193 -11.748 -17.108 1.00 92.00 263 LYS A CA 1
ATOM 2158 C C . LYS A 1 263 ? -7.374 -11.422 -18.362 1.00 92.00 263 LYS A C 1
ATOM 2160 O O . LYS A 1 263 ? -6.637 -10.437 -18.367 1.00 92.00 263 LYS A O 1
ATOM 2165 N N . ARG A 1 264 ? -7.535 -12.189 -19.450 1.00 92.88 264 ARG A N 1
ATOM 2166 C CA . ARG A 1 264 ? -6.869 -11.922 -20.742 1.00 92.88 264 ARG A CA 1
ATOM 2167 C C . ARG A 1 264 ? -7.271 -10.566 -21.326 1.00 92.88 264 ARG A C 1
ATOM 2169 O O . ARG A 1 264 ? -6.400 -9.814 -21.765 1.00 92.88 264 ARG A O 1
ATOM 2176 N N . LEU A 1 265 ? -8.560 -10.220 -21.302 1.00 91.00 265 LEU A N 1
ATOM 2177 C CA . LEU A 1 265 ? -9.044 -8.906 -21.743 1.00 91.00 265 LEU A CA 1
ATOM 2178 C C . LEU A 1 265 ? -8.425 -7.764 -20.933 1.00 91.00 265 LEU A C 1
ATOM 2180 O O . LEU A 1 265 ? -7.997 -6.763 -21.507 1.00 91.00 265 LEU A O 1
ATOM 2184 N N . THR A 1 266 ? -8.336 -7.930 -19.616 1.00 90.19 266 THR A N 1
ATOM 2185 C CA . THR A 1 266 ? -7.739 -6.941 -18.712 1.00 90.19 266 THR A CA 1
ATOM 2186 C C . THR A 1 266 ? -6.270 -6.710 -19.055 1.00 90.19 266 THR A C 1
ATOM 2188 O O . THR A 1 266 ? -5.858 -5.564 -19.231 1.00 90.19 266 THR A O 1
ATOM 2191 N N . ILE A 1 267 ? -5.498 -7.785 -19.254 1.00 93.25 267 ILE A N 1
ATOM 2192 C CA . ILE A 1 267 ? -4.099 -7.697 -19.699 1.00 93.25 267 ILE A CA 1
ATOM 2193 C C . ILE A 1 267 ? -4.004 -6.923 -21.016 1.00 93.25 267 ILE A C 1
ATOM 2195 O O . ILE A 1 267 ? -3.203 -6.002 -21.115 1.00 93.25 267 ILE A O 1
ATOM 2199 N N . ARG A 1 268 ? -4.843 -7.227 -22.017 1.00 92.12 268 ARG A N 1
ATOM 2200 C CA . ARG A 1 268 ? -4.824 -6.512 -23.309 1.00 92.12 268 ARG A CA 1
ATOM 2201 C C . ARG A 1 268 ? -5.094 -5.024 -23.162 1.00 92.12 268 ARG A C 1
ATOM 2203 O O . ARG A 1 268 ? -4.382 -4.233 -23.775 1.00 92.12 268 ARG A O 1
ATOM 2210 N N . LYS A 1 269 ? -6.121 -4.652 -22.391 1.00 91.75 269 LYS A N 1
ATOM 2211 C CA . LYS A 1 269 ? -6.492 -3.248 -22.166 1.00 91.75 269 LYS A CA 1
ATOM 2212 C C . LYS A 1 269 ? -5.327 -2.484 -21.540 1.00 91.75 269 LYS A C 1
ATOM 2214 O O . LYS A 1 269 ? -4.912 -1.469 -22.090 1.00 91.75 269 LYS A O 1
ATOM 2219 N N . ILE A 1 270 ? -4.749 -3.026 -20.464 1.00 90.69 270 ILE A N 1
ATOM 2220 C CA . ILE A 1 270 ? -3.627 -2.396 -19.755 1.00 90.69 270 ILE A CA 1
ATOM 2221 C C . ILE A 1 270 ? -2.387 -2.319 -20.650 1.00 90.69 270 ILE A C 1
ATOM 2223 O O . ILE A 1 270 ? -1.770 -1.266 -20.753 1.00 90.69 270 ILE A O 1
ATOM 2227 N N . VAL A 1 271 ? -2.037 -3.405 -21.341 1.00 93.38 271 VAL A N 1
ATOM 2228 C CA . VAL A 1 271 ? -0.854 -3.453 -22.212 1.00 93.38 271 VAL A CA 1
ATOM 2229 C C . VAL A 1 271 ? -0.995 -2.474 -23.371 1.00 93.38 271 VAL A C 1
ATOM 2231 O O . VAL A 1 271 ? -0.072 -1.708 -23.626 1.00 93.38 271 VAL A O 1
ATOM 2234 N N . ARG A 1 272 ? -2.154 -2.432 -24.041 1.00 94.12 272 ARG A N 1
ATOM 2235 C CA . ARG A 1 272 ? -2.416 -1.449 -25.101 1.00 94.12 272 ARG A CA 1
ATOM 2236 C C . ARG A 1 272 ? -2.298 -0.027 -24.569 1.00 94.12 272 ARG A C 1
ATOM 2238 O O . ARG A 1 272 ? -1.623 0.775 -25.200 1.00 94.12 272 ARG A O 1
ATOM 2245 N N . ALA A 1 273 ? -2.897 0.281 -23.420 1.00 90.19 273 ALA A N 1
ATOM 2246 C CA . ALA A 1 273 ? -2.759 1.601 -22.809 1.00 90.19 273 ALA A CA 1
ATOM 2247 C C . ALA A 1 273 ? -1.281 1.941 -22.537 1.00 90.19 273 ALA A C 1
ATOM 2249 O O . ALA A 1 273 ? -0.813 2.996 -22.951 1.00 90.19 273 ALA A O 1
ATOM 2250 N N . ALA A 1 274 ? -0.519 1.008 -21.959 1.00 90.31 274 ALA A N 1
ATOM 2251 C CA . ALA A 1 274 ? 0.879 1.210 -21.582 1.00 90.31 274 ALA A CA 1
ATOM 2252 C C . ALA A 1 274 ? 1.851 1.357 -22.769 1.00 90.31 274 ALA A C 1
ATOM 2254 O O . ALA A 1 274 ? 2.881 2.024 -22.644 1.00 90.31 274 ALA A O 1
ATOM 2255 N N . VAL A 1 275 ? 1.573 0.714 -23.910 1.00 93.00 275 VAL A N 1
ATOM 2256 C CA . VAL A 1 275 ? 2.521 0.666 -25.041 1.00 93.00 275 VAL A CA 1
ATOM 2257 C C . VAL A 1 275 ? 2.022 1.324 -26.325 1.00 93.00 275 VAL A C 1
ATOM 2259 O O . VAL A 1 275 ? 2.808 1.462 -27.256 1.00 93.00 275 VAL A O 1
ATOM 2262 N N . SER A 1 276 ? 0.762 1.764 -26.399 1.00 92.75 276 SER A N 1
ATOM 2263 C CA . SER A 1 276 ? 0.184 2.349 -27.623 1.00 92.75 276 SER A CA 1
ATOM 2264 C C . SER A 1 276 ? 0.892 3.617 -28.090 1.00 92.75 276 SER A C 1
ATOM 2266 O O . SER A 1 276 ? 1.221 3.707 -29.270 1.00 92.75 276 SER A O 1
ATOM 2268 N N . GLN A 1 277 ? 1.184 4.557 -27.187 1.00 86.19 277 GLN A N 1
ATOM 2269 C CA . GLN A 1 277 ? 1.907 5.786 -27.535 1.00 86.19 277 GLN A CA 1
ATOM 2270 C C . GLN A 1 277 ? 3.303 5.476 -28.086 1.00 86.19 277 GLN A C 1
ATOM 2272 O O . GLN A 1 277 ? 3.665 5.943 -29.163 1.00 86.19 277 GLN A O 1
ATOM 2277 N N . ARG A 1 278 ? 4.053 4.599 -27.402 1.00 90.94 278 ARG A N 1
ATOM 2278 C CA . ARG A 1 278 ? 5.374 4.144 -27.860 1.00 90.94 278 ARG A CA 1
ATOM 2279 C C . ARG A 1 278 ? 5.276 3.460 -29.220 1.00 90.94 278 ARG A C 1
ATOM 2281 O O . ARG A 1 278 ? 6.031 3.792 -30.120 1.00 90.94 278 ARG A O 1
ATOM 2288 N N . TYR A 1 279 ? 4.315 2.554 -29.398 1.00 91.62 279 TYR A N 1
ATOM 2289 C CA . TYR A 1 279 ? 4.075 1.891 -30.678 1.00 91.62 279 TYR A CA 1
ATOM 2290 C C . TYR A 1 279 ? 3.829 2.901 -31.806 1.00 91.62 279 TYR A C 1
ATOM 2292 O O . TYR A 1 279 ? 4.422 2.779 -32.874 1.00 91.62 279 TYR A O 1
ATOM 2300 N N . PHE A 1 280 ? 2.982 3.905 -31.568 1.00 90.44 280 PHE A N 1
ATOM 2301 C CA . PHE A 1 280 ? 2.634 4.918 -32.562 1.00 90.44 280 PHE A CA 1
ATOM 2302 C C . PHE A 1 280 ? 3.843 5.754 -32.994 1.00 90.44 280 PHE A C 1
ATOM 2304 O O . PHE A 1 280 ? 4.053 5.945 -34.191 1.00 90.44 280 PHE A O 1
ATOM 2311 N N . ILE A 1 281 ? 4.669 6.176 -32.033 1.00 85.62 281 ILE A N 1
ATOM 2312 C CA . ILE A 1 281 ? 5.934 6.870 -32.299 1.00 85.62 281 ILE A CA 1
ATOM 2313 C C . ILE A 1 281 ? 6.847 5.979 -33.149 1.00 85.62 281 ILE A C 1
ATOM 2315 O O . ILE A 1 281 ? 7.304 6.392 -34.212 1.00 85.62 281 ILE A O 1
ATOM 2319 N N . LEU A 1 282 ? 7.051 4.723 -32.740 1.00 87.12 282 LEU A N 1
ATOM 2320 C CA . LEU A 1 282 ? 7.944 3.807 -33.453 1.00 87.12 282 LEU A CA 1
ATOM 2321 C C . LEU A 1 282 ? 7.468 3.526 -34.882 1.00 87.12 282 LEU A C 1
ATOM 2323 O O . LEU A 1 282 ? 8.290 3.500 -35.791 1.00 87.12 282 LEU A O 1
ATOM 2327 N N . VAL A 1 283 ? 6.164 3.351 -35.114 1.00 86.88 283 VAL A N 1
ATOM 2328 C CA . VAL A 1 283 ? 5.624 3.115 -36.466 1.00 86.88 283 VAL A CA 1
ATOM 2329 C C . VAL A 1 283 ? 5.816 4.307 -37.399 1.00 86.88 283 VAL A C 1
ATOM 2331 O O . VAL A 1 283 ? 5.969 4.080 -38.596 1.00 86.88 283 VAL A O 1
ATOM 2334 N N . ARG A 1 284 ? 5.813 5.539 -36.878 1.00 86.81 284 ARG A N 1
ATOM 2335 C CA . ARG A 1 284 ? 6.078 6.749 -37.672 1.00 86.81 284 ARG A CA 1
ATOM 2336 C C . ARG A 1 284 ? 7.561 6.948 -37.972 1.00 86.81 284 ARG A C 1
ATOM 2338 O O . ARG A 1 284 ? 7.891 7.420 -39.049 1.00 86.81 284 ARG A O 1
ATOM 2345 N N . LEU A 1 285 ? 8.435 6.583 -37.035 1.00 76.38 285 LEU A N 1
ATOM 2346 C CA . LEU A 1 285 ? 9.881 6.788 -37.165 1.00 76.38 285 LEU A CA 1
ATOM 2347 C C . LEU A 1 285 ? 10.593 5.702 -37.980 1.00 76.38 285 LEU A C 1
ATOM 2349 O O . LEU A 1 285 ? 11.739 5.892 -38.372 1.00 76.38 285 LEU A O 1
ATOM 2353 N N . SER A 1 286 ? 9.965 4.543 -38.194 1.00 69.38 286 SER A N 1
ATOM 2354 C CA . SER A 1 286 ? 10.642 3.380 -38.773 1.00 69.38 286 SER A CA 1
ATOM 2355 C C . SER A 1 286 ? 10.026 2.920 -40.094 1.00 69.38 286 SER A C 1
ATOM 2357 O O . SER A 1 286 ? 8.819 2.696 -40.202 1.00 69.38 286 SER A O 1
ATOM 2359 N N . PHE A 1 287 ? 10.890 2.696 -41.088 1.00 80.06 287 PHE A N 1
ATOM 2360 C CA . PHE A 1 287 ? 10.543 2.160 -42.406 1.00 80.06 287 PHE A CA 1
ATOM 2361 C C . PHE A 1 287 ? 11.297 0.848 -42.678 1.00 80.06 287 PHE A C 1
ATOM 2363 O O . PHE A 1 287 ? 12.343 0.581 -42.090 1.00 80.06 287 PHE A O 1
ATOM 2370 N N . GLY A 1 288 ? 10.745 -0.018 -43.531 1.00 86.50 288 GLY A N 1
ATOM 2371 C CA . GLY A 1 288 ? 11.398 -1.268 -43.949 1.00 86.50 288 GLY A CA 1
ATOM 2372 C C . GLY A 1 288 ? 11.695 -2.269 -42.818 1.00 86.50 288 GLY A C 1
ATOM 2373 O O . GLY A 1 288 ? 10.927 -2.418 -41.865 1.00 86.50 288 GLY A O 1
ATOM 2374 N N . ILE A 1 289 ? 12.827 -2.977 -42.927 1.00 85.19 289 ILE A N 1
ATOM 2375 C CA . ILE A 1 289 ? 13.260 -4.044 -41.996 1.00 85.19 289 ILE A CA 1
ATOM 2376 C C . ILE A 1 289 ? 13.396 -3.521 -40.554 1.00 85.19 289 ILE A C 1
ATOM 2378 O O . ILE A 1 289 ? 13.110 -4.231 -39.586 1.00 85.19 289 ILE A O 1
ATOM 2382 N N . TRP A 1 290 ? 13.773 -2.252 -40.402 1.00 77.56 290 TRP A N 1
ATOM 2383 C CA . TRP A 1 290 ? 13.937 -1.576 -39.119 1.00 77.56 290 TRP A CA 1
ATOM 2384 C C . TRP A 1 290 ? 12.674 -1.542 -38.283 1.00 77.56 290 TRP A C 1
ATOM 2386 O O . TRP A 1 290 ? 12.709 -1.860 -37.092 1.00 77.56 290 TRP A O 1
ATOM 2396 N N . LYS A 1 291 ? 11.553 -1.217 -38.926 1.00 87.12 291 LYS A N 1
ATOM 2397 C CA . LYS A 1 291 ? 10.240 -1.226 -38.292 1.00 87.12 291 LYS A CA 1
ATOM 2398 C C . LYS A 1 291 ? 9.964 -2.578 -37.656 1.00 87.12 291 LYS A C 1
ATOM 2400 O O . LYS A 1 291 ? 9.595 -2.654 -36.488 1.00 87.12 291 LYS A O 1
ATOM 2405 N N . THR A 1 292 ? 10.235 -3.656 -38.381 1.00 89.88 292 THR A N 1
ATOM 2406 C CA . THR A 1 292 ? 10.033 -5.020 -37.886 1.00 89.88 292 THR A CA 1
ATOM 2407 C C . THR A 1 292 ? 10.915 -5.331 -36.673 1.00 89.88 292 THR A C 1
ATOM 2409 O O . THR A 1 292 ? 10.421 -5.877 -35.685 1.00 89.88 292 THR A O 1
ATOM 2412 N N . VAL A 1 293 ? 12.199 -4.951 -36.697 1.00 88.31 293 VAL A N 1
ATOM 2413 C CA . VAL A 1 293 ? 13.140 -5.191 -35.584 1.00 88.31 293 VAL A CA 1
ATOM 2414 C C . VAL A 1 293 ? 12.745 -4.407 -34.330 1.00 88.31 293 VAL A C 1
ATOM 2416 O O . VAL A 1 293 ? 12.649 -4.978 -33.240 1.00 88.31 293 VAL A O 1
ATOM 2419 N N . VAL A 1 294 ? 12.460 -3.114 -34.480 1.00 88.50 294 VAL A N 1
ATOM 2420 C CA . VAL A 1 294 ? 12.102 -2.217 -33.374 1.00 88.50 294 VAL A CA 1
ATOM 2421 C C . VAL A 1 294 ? 10.767 -2.627 -32.745 1.00 88.50 294 VAL A C 1
ATOM 2423 O O . VAL A 1 294 ? 10.664 -2.737 -31.522 1.00 88.50 294 VAL A O 1
ATOM 2426 N N . LEU A 1 295 ? 9.763 -2.965 -33.559 1.00 92.06 295 LEU A N 1
ATOM 2427 C CA . LEU A 1 295 ? 8.480 -3.472 -33.063 1.00 92.06 295 LEU A CA 1
ATOM 2428 C C . LEU A 1 295 ? 8.618 -4.837 -32.375 1.00 92.06 295 LEU A C 1
ATOM 2430 O O . LEU A 1 295 ? 7.936 -5.096 -31.378 1.00 92.06 295 LEU A O 1
ATOM 2434 N N . LYS A 1 296 ? 9.529 -5.700 -32.846 1.00 93.94 296 LYS A N 1
ATOM 2435 C CA . LYS A 1 296 ? 9.859 -6.960 -32.165 1.00 93.94 296 LYS A CA 1
ATOM 2436 C C . LYS A 1 296 ? 10.451 -6.684 -30.782 1.00 93.94 296 LYS A C 1
ATOM 2438 O O . LYS A 1 296 ? 9.978 -7.282 -29.815 1.00 93.94 296 LYS A O 1
ATOM 2443 N N . LYS A 1 297 ? 11.401 -5.750 -30.648 1.00 91.94 297 LYS A N 1
ATOM 2444 C CA . LYS A 1 297 ? 11.981 -5.372 -29.344 1.00 91.94 297 LYS A CA 1
ATOM 2445 C C . LYS A 1 297 ? 10.944 -4.741 -28.410 1.00 91.94 297 LYS A C 1
ATOM 2447 O O . LYS A 1 297 ? 10.848 -5.171 -27.263 1.00 91.94 297 LYS A O 1
ATOM 2452 N N . LEU A 1 298 ? 10.102 -3.825 -28.904 1.00 92.81 298 LEU A N 1
ATOM 2453 C CA . LEU A 1 298 ? 8.991 -3.259 -28.125 1.00 92.81 298 LEU A CA 1
ATOM 2454 C C . LEU A 1 298 ? 8.060 -4.361 -27.601 1.00 92.81 298 LEU A C 1
ATOM 2456 O O . LEU A 1 298 ? 7.664 -4.329 -26.441 1.00 92.81 298 LEU A O 1
ATOM 2460 N N . SER A 1 299 ? 7.729 -5.357 -28.430 1.00 95.19 299 SER A N 1
ATOM 2461 C CA . SER A 1 299 ? 6.852 -6.459 -28.014 1.00 95.19 299 SER A CA 1
ATOM 2462 C C . SER A 1 299 ? 7.454 -7.348 -26.922 1.00 95.19 299 SER A C 1
ATOM 2464 O O . SER A 1 299 ? 6.704 -7.893 -26.116 1.00 95.19 299 SER A O 1
ATOM 2466 N N . TRP A 1 300 ? 8.784 -7.479 -26.875 1.00 95.25 300 TRP A N 1
ATOM 2467 C CA . TRP A 1 300 ? 9.492 -8.176 -25.799 1.00 95.25 300 TRP A CA 1
ATOM 2468 C C . TRP A 1 300 ? 9.464 -7.371 -24.503 1.00 95.25 300 TRP A C 1
ATOM 2470 O O . TRP A 1 300 ? 8.984 -7.878 -23.499 1.00 95.25 300 TRP A O 1
ATOM 2480 N N . ILE A 1 301 ? 9.834 -6.087 -24.558 1.00 91.88 301 ILE A N 1
ATOM 2481 C CA . ILE A 1 301 ? 9.753 -5.175 -23.404 1.00 91.88 301 ILE A CA 1
ATOM 2482 C C . ILE A 1 301 ? 8.328 -5.159 -22.838 1.00 91.88 301 ILE A C 1
ATOM 2484 O O . ILE A 1 301 ? 8.121 -5.255 -21.631 1.00 91.88 301 ILE A O 1
ATOM 2488 N N . ALA A 1 302 ? 7.326 -5.091 -23.717 1.00 93.62 302 ALA A N 1
ATOM 2489 C CA . ALA A 1 302 ? 5.928 -5.128 -23.324 1.00 93.62 302 ALA A CA 1
ATOM 2490 C C . ALA A 1 302 ? 5.559 -6.429 -22.590 1.00 93.62 302 ALA A C 1
ATOM 2492 O O . ALA A 1 302 ? 4.779 -6.416 -21.634 1.00 93.62 302 ALA A O 1
ATOM 2493 N N . TYR A 1 303 ? 6.111 -7.553 -23.049 1.00 96.25 303 TYR A N 1
ATOM 2494 C CA . TYR A 1 303 ? 5.874 -8.864 -22.466 1.00 96.25 303 TYR A CA 1
ATOM 2495 C C . TYR A 1 303 ? 6.483 -8.992 -21.073 1.00 96.25 303 TYR A C 1
ATOM 2497 O O . TYR A 1 303 ? 5.765 -9.348 -20.136 1.00 96.25 303 TYR A O 1
ATOM 2505 N N . ASP A 1 304 ? 7.754 -8.628 -20.940 1.00 93.50 304 ASP A N 1
ATOM 2506 C CA . ASP A 1 304 ? 8.516 -8.793 -19.704 1.00 93.50 304 ASP A CA 1
ATOM 2507 C C . ASP A 1 304 ? 8.052 -7.805 -18.624 1.00 93.50 304 ASP A C 1
ATOM 2509 O O . ASP A 1 304 ? 7.849 -8.190 -17.473 1.00 93.50 304 ASP A O 1
ATOM 2513 N N . LEU A 1 305 ? 7.807 -6.539 -18.992 1.00 91.94 305 LEU A N 1
ATOM 2514 C CA . LEU A 1 305 ? 7.465 -5.488 -18.026 1.00 91.94 305 LEU A CA 1
ATOM 2515 C C . LEU A 1 305 ? 5.980 -5.431 -17.662 1.00 91.94 305 LEU A C 1
ATOM 2517 O O . LEU A 1 305 ? 5.642 -5.046 -16.543 1.00 91.94 305 LEU A O 1
ATOM 2521 N N . TYR A 1 306 ? 5.078 -5.787 -18.581 1.00 93.62 306 TYR A N 1
ATOM 2522 C CA . TYR A 1 306 ? 3.637 -5.644 -18.347 1.00 93.62 306 TYR A CA 1
ATOM 2523 C C . TYR A 1 306 ? 2.913 -6.988 -18.365 1.00 93.62 306 TYR A C 1
ATOM 2525 O O . TYR A 1 306 ? 2.220 -7.319 -17.406 1.00 93.62 306 TYR A O 1
ATOM 2533 N N . ILE A 1 307 ? 3.057 -7.785 -19.427 1.00 95.12 307 ILE A N 1
ATOM 2534 C CA . ILE A 1 307 ? 2.206 -8.969 -19.638 1.00 95.12 307 ILE A CA 1
ATOM 2535 C C . ILE A 1 307 ? 2.469 -10.045 -18.583 1.00 95.12 307 ILE A C 1
ATOM 2537 O O . ILE A 1 307 ? 1.526 -10.490 -17.929 1.00 95.12 307 ILE A O 1
ATOM 2541 N N . GLN A 1 308 ? 3.720 -10.475 -18.409 1.00 94.50 308 GLN A N 1
ATOM 2542 C CA . GLN A 1 308 ? 4.062 -11.555 -17.484 1.00 94.50 308 GLN A CA 1
ATOM 2543 C C . GLN A 1 308 ? 3.775 -11.177 -16.015 1.00 94.50 308 GLN A C 1
ATOM 2545 O O . GLN A 1 308 ? 3.109 -11.967 -15.331 1.00 94.50 308 GLN A O 1
ATOM 2550 N N . PRO A 1 309 ? 4.144 -9.973 -15.525 1.00 93.44 309 PRO A N 1
ATOM 2551 C CA . PRO A 1 309 ? 3.759 -9.522 -14.189 1.00 93.44 309 PRO A CA 1
ATOM 2552 C C . PRO A 1 309 ? 2.241 -9.437 -13.993 1.00 93.44 309 PRO A C 1
ATOM 2554 O O . PRO A 1 309 ? 1.735 -9.893 -12.966 1.00 93.44 309 PRO A O 1
ATOM 2557 N N . LEU A 1 310 ? 1.489 -8.917 -14.974 1.00 93.38 310 LEU A N 1
ATOM 2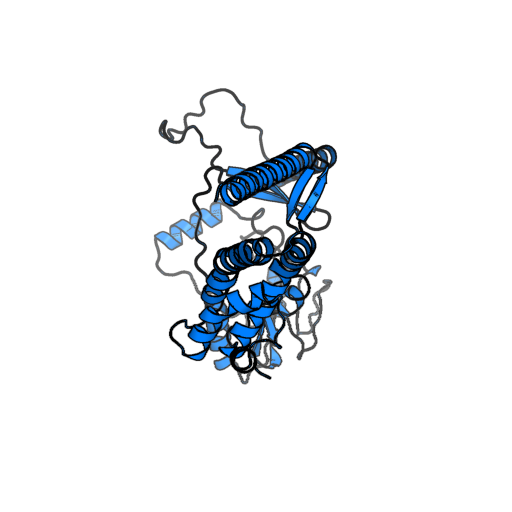558 C CA . LEU A 1 310 ? 0.025 -8.844 -14.890 1.00 93.38 310 LEU A CA 1
ATOM 2559 C C . LEU A 1 310 ? -0.621 -10.230 -14.897 1.00 93.38 310 LEU A C 1
ATOM 2561 O O . LEU A 1 310 ? -1.529 -10.465 -14.106 1.00 93.38 310 LEU A O 1
ATOM 2565 N N . ALA A 1 311 ? -0.150 -11.158 -15.732 1.00 94.44 311 ALA A N 1
ATOM 2566 C CA . ALA A 1 311 ? -0.645 -12.533 -15.768 1.00 94.44 311 ALA A CA 1
ATOM 2567 C C . ALA A 1 311 ? -0.448 -13.236 -14.417 1.00 94.44 311 ALA A C 1
ATOM 2569 O O . ALA A 1 311 ? -1.382 -13.861 -13.910 1.00 94.44 311 ALA A O 1
ATOM 2570 N N . LYS A 1 312 ? 0.728 -13.064 -13.794 1.00 94.00 312 LYS A N 1
ATOM 2571 C CA . LYS A 1 312 ? 1.007 -13.567 -12.442 1.00 94.00 312 LYS A CA 1
ATOM 2572 C C . LYS A 1 312 ? 0.103 -12.900 -11.402 1.00 94.00 312 LYS A C 1
ATOM 2574 O O . LYS A 1 312 ? -0.522 -13.596 -10.612 1.00 94.00 312 LYS A O 1
ATOM 2579 N N . LYS A 1 313 ? -0.042 -11.569 -11.441 1.00 90.31 313 LYS A N 1
ATOM 2580 C CA . LYS A 1 313 ? -0.901 -10.800 -10.517 1.00 90.31 313 LYS A CA 1
ATOM 2581 C C . LYS A 1 313 ? -2.381 -11.188 -10.618 1.00 90.31 313 LYS A C 1
ATOM 2583 O O . LYS A 1 313 ? -3.081 -11.194 -9.609 1.00 90.31 313 LYS A O 1
ATOM 2588 N N . LEU A 1 314 ? -2.839 -11.523 -11.821 1.00 90.31 314 LEU A N 1
ATOM 2589 C CA . LEU A 1 314 ? -4.197 -11.975 -12.121 1.00 90.31 314 LEU A CA 1
ATOM 2590 C C . LEU A 1 314 ? -4.414 -13.470 -11.862 1.00 90.31 314 LEU A C 1
ATOM 2592 O O . LEU A 1 314 ? -5.526 -13.955 -12.070 1.00 90.31 314 LEU A O 1
ATOM 2596 N N . ASN A 1 315 ? -3.390 -14.220 -11.441 1.00 93.12 315 ASN A N 1
ATOM 2597 C CA . ASN A 1 315 ? -3.440 -15.680 -11.347 1.00 93.12 315 ASN A CA 1
ATOM 2598 C C . ASN A 1 315 ? -3.986 -16.306 -12.644 1.00 93.12 315 ASN A C 1
ATOM 2600 O O . ASN A 1 315 ? -4.937 -17.094 -12.629 1.00 93.12 315 ASN A O 1
ATOM 2604 N N . LEU A 1 316 ? -3.471 -15.870 -13.795 1.00 92.88 316 LEU A N 1
ATOM 2605 C CA . LEU A 1 316 ? -3.809 -16.464 -15.081 1.00 92.88 316 LEU A CA 1
ATOM 2606 C C . LEU A 1 316 ? -3.016 -17.766 -15.223 1.00 92.88 316 LEU A C 1
ATOM 2608 O O . LEU A 1 316 ? -1.801 -17.720 -15.378 1.00 92.88 316 LEU A O 1
ATOM 2612 N N . ASN A 1 317 ? -3.687 -18.920 -15.159 1.00 93.44 317 ASN A N 1
ATOM 2613 C CA . ASN A 1 317 ? -3.018 -20.220 -15.255 1.00 93.44 317 ASN A CA 1
ATOM 2614 C C . ASN A 1 317 ? -2.321 -20.360 -16.627 1.00 93.44 317 ASN A C 1
ATOM 2616 O O . ASN A 1 317 ? -3.029 -20.498 -17.630 1.00 93.44 317 ASN A O 1
ATOM 2620 N N . PRO A 1 318 ? -0.976 -20.365 -16.704 1.00 91.19 318 PRO A N 1
ATOM 2621 C CA . PRO A 1 318 ? -0.264 -20.407 -17.981 1.00 91.19 318 PRO A CA 1
ATOM 2622 C C . PRO A 1 318 ? -0.372 -21.773 -18.676 1.00 91.19 318 PRO A C 1
ATOM 2624 O O . PRO A 1 318 ? -0.137 -21.867 -19.880 1.00 91.19 318 PRO A O 1
ATOM 2627 N N . LYS A 1 319 ? -0.748 -22.832 -17.942 1.00 93.31 319 LYS A N 1
ATOM 2628 C CA . LYS A 1 319 ? -0.897 -24.190 -18.484 1.00 93.31 319 LYS A CA 1
ATOM 2629 C C . LYS A 1 319 ? -2.197 -24.365 -19.271 1.00 93.31 319 LYS A C 1
ATOM 2631 O O . LYS A 1 319 ? -2.223 -25.175 -20.196 1.00 93.31 319 LYS A O 1
ATOM 2636 N N . ALA A 1 320 ? -3.242 -23.594 -18.961 1.00 93.00 320 ALA A N 1
ATOM 2637 C CA . ALA A 1 320 ? -4.517 -23.667 -19.672 1.00 93.00 320 ALA A CA 1
ATOM 2638 C C . ALA A 1 320 ? -4.338 -23.322 -21.162 1.00 93.00 320 ALA A C 1
ATOM 2640 O O . ALA A 1 320 ? -3.690 -22.327 -21.493 1.00 93.00 320 ALA A O 1
ATOM 2641 N N . TYR A 1 321 ? -4.932 -24.124 -22.053 1.00 93.56 321 TYR A N 1
ATOM 2642 C CA . TYR A 1 321 ? -4.745 -24.040 -23.510 1.00 93.56 321 TYR A CA 1
ATOM 2643 C C . TYR A 1 321 ? -4.906 -22.611 -24.058 1.00 93.56 321 TYR A C 1
ATOM 2645 O O . TYR A 1 321 ? -3.982 -22.055 -24.657 1.00 93.56 321 TYR A O 1
ATOM 2653 N N . TRP A 1 322 ? -6.034 -21.967 -23.744 1.00 91.44 322 TRP A N 1
ATOM 2654 C CA . TRP A 1 322 ? -6.338 -20.605 -24.190 1.00 91.44 322 TRP A CA 1
ATOM 2655 C C . TRP A 1 322 ? -5.378 -19.546 -23.634 1.00 91.44 322 TRP A C 1
ATOM 2657 O O . TRP A 1 322 ? -5.056 -18.580 -24.324 1.00 91.44 322 TRP A O 1
ATOM 2667 N N . ASN A 1 323 ? -4.875 -19.723 -22.410 1.00 93.50 323 ASN A N 1
ATOM 2668 C CA . ASN A 1 323 ? -3.916 -18.794 -21.808 1.00 93.50 323 ASN A CA 1
ATOM 2669 C C . ASN A 1 323 ? -2.530 -18.951 -22.439 1.00 93.50 323 ASN A C 1
ATOM 2671 O O . ASN A 1 323 ? -1.871 -17.956 -22.725 1.00 93.50 323 ASN A O 1
ATOM 2675 N N . ARG A 1 324 ? -2.115 -20.186 -22.729 1.00 93.62 324 ARG A N 1
ATOM 2676 C CA . ARG A 1 324 ? -0.854 -20.480 -23.420 1.00 93.62 324 ARG A CA 1
ATOM 2677 C C . ARG A 1 324 ? -0.831 -19.873 -24.820 1.00 93.62 324 ARG A C 1
ATOM 2679 O O . ARG A 1 324 ? 0.127 -19.193 -25.183 1.00 93.62 324 ARG A O 1
ATOM 2686 N N . LEU A 1 325 ? -1.909 -20.065 -25.583 1.00 91.56 325 LEU A N 1
ATOM 2687 C CA . LEU A 1 325 ? -2.071 -19.448 -26.898 1.00 91.56 325 LEU A CA 1
ATOM 2688 C C . LEU A 1 325 ? -2.079 -17.917 -26.810 1.00 91.56 325 LEU A C 1
ATOM 2690 O O . LEU A 1 325 ? -1.352 -17.255 -27.550 1.00 91.56 325 LEU A O 1
ATOM 2694 N N . PHE A 1 326 ? -2.831 -17.350 -25.866 1.00 93.38 326 PHE A N 1
ATOM 2695 C CA . PHE A 1 326 ? -2.845 -15.909 -25.621 1.00 93.38 326 PHE A CA 1
ATOM 2696 C C . PHE A 1 326 ? -1.436 -15.352 -25.371 1.00 93.38 326 PHE A C 1
ATOM 2698 O O . PHE A 1 326 ? -1.015 -14.419 -26.056 1.00 93.38 326 PHE A O 1
ATOM 2705 N N . MET A 1 327 ? -0.671 -15.967 -24.464 1.00 93.62 327 MET A N 1
ATOM 2706 C CA . MET A 1 327 ? 0.701 -15.554 -24.144 1.00 93.62 327 MET A CA 1
ATOM 2707 C C . MET A 1 327 ? 1.654 -15.721 -25.338 1.00 93.62 327 MET A C 1
ATOM 2709 O O . MET A 1 327 ? 2.528 -14.881 -25.561 1.00 93.62 327 MET A O 1
ATOM 2713 N N . LYS A 1 328 ? 1.461 -16.755 -26.166 1.00 92.00 328 LYS A N 1
ATOM 2714 C CA . LYS A 1 328 ? 2.254 -16.967 -27.387 1.00 92.00 328 LYS A CA 1
ATOM 2715 C C . LYS A 1 328 ? 2.016 -15.868 -28.424 1.00 92.00 328 LYS A C 1
ATOM 2717 O O . LYS A 1 328 ? 2.962 -15.429 -29.081 1.00 92.00 328 LYS A O 1
ATOM 2722 N N . HIS A 1 329 ? 0.773 -15.417 -28.579 1.00 92.50 329 HIS A N 1
ATOM 2723 C CA . HIS A 1 329 ? 0.391 -14.535 -29.680 1.00 92.50 329 HIS A CA 1
ATOM 2724 C C . HIS A 1 329 ? 0.267 -13.048 -29.324 1.00 92.50 329 HIS A C 1
ATOM 2726 O O . HIS A 1 329 ? 0.312 -12.214 -30.229 1.00 92.50 329 HIS A O 1
ATOM 2732 N N . ILE A 1 330 ? 0.176 -12.677 -28.046 1.00 93.81 330 ILE A N 1
ATOM 2733 C CA . ILE A 1 330 ? 0.053 -11.270 -27.630 1.00 93.81 330 ILE A CA 1
ATOM 2734 C C . ILE A 1 330 ? 1.218 -10.391 -28.116 1.00 93.81 330 ILE A C 1
ATOM 2736 O O . ILE A 1 330 ? 1.011 -9.235 -28.475 1.00 93.81 330 ILE A O 1
ATOM 2740 N N . ARG A 1 331 ? 2.431 -10.944 -28.235 1.00 94.19 331 ARG A N 1
ATOM 2741 C CA . ARG A 1 331 ? 3.582 -10.221 -28.804 1.00 94.19 331 ARG A CA 1
ATOM 2742 C C . ARG A 1 331 ? 3.391 -9.904 -30.285 1.00 94.19 331 ARG A C 1
ATOM 2744 O O . ARG A 1 331 ? 3.650 -8.780 -30.699 1.00 94.19 331 ARG A O 1
ATOM 2751 N N . LYS A 1 332 ? 2.871 -10.860 -31.066 1.00 92.81 332 LYS A N 1
ATOM 2752 C CA . LYS A 1 332 ? 2.516 -10.632 -32.478 1.00 92.81 332 LYS A CA 1
ATOM 2753 C C . LYS A 1 332 ? 1.411 -9.581 -32.599 1.00 92.81 332 LYS A C 1
ATOM 2755 O O . LYS A 1 332 ? 1.507 -8.707 -33.449 1.00 92.81 332 LYS A O 1
ATOM 2760 N N . TRP A 1 333 ? 0.422 -9.608 -31.703 1.00 93.06 333 TRP A N 1
ATOM 2761 C CA . TRP A 1 333 ? -0.632 -8.590 -31.651 1.00 93.06 333 TRP A CA 1
ATOM 2762 C C . TRP A 1 333 ? -0.081 -7.177 -31.388 1.00 93.06 333 TRP A C 1
ATOM 2764 O O . TRP A 1 333 ? -0.520 -6.224 -32.029 1.00 93.06 333 TRP A O 1
ATOM 2774 N N . ILE A 1 334 ? 0.926 -7.032 -30.515 1.00 94.31 334 ILE A N 1
ATOM 2775 C CA . ILE A 1 334 ? 1.635 -5.755 -30.315 1.00 94.31 334 ILE A CA 1
ATOM 2776 C C . ILE A 1 334 ? 2.400 -5.354 -31.582 1.00 94.31 334 ILE A C 1
ATOM 2778 O O . ILE A 1 334 ? 2.268 -4.220 -32.026 1.00 94.31 334 ILE A O 1
ATOM 2782 N N . GLN A 1 335 ? 3.149 -6.271 -32.203 1.00 92.94 335 GLN A N 1
ATOM 2783 C CA . GLN A 1 335 ? 3.902 -5.997 -33.440 1.00 92.94 335 GLN A CA 1
ATOM 2784 C C . GLN A 1 335 ? 2.984 -5.522 -34.581 1.00 92.94 335 GLN A C 1
ATOM 2786 O O . GLN A 1 335 ? 3.328 -4.605 -35.322 1.00 92.94 335 GLN A O 1
ATOM 2791 N N . GLN A 1 336 ? 1.780 -6.088 -34.674 1.00 91.56 336 GLN A N 1
ATOM 2792 C CA . GLN A 1 336 ? 0.751 -5.736 -35.659 1.00 91.56 336 GLN A CA 1
ATOM 2793 C C . GLN A 1 336 ? -0.027 -4.449 -35.317 1.00 91.56 336 GLN A C 1
ATOM 2795 O O . GLN A 1 336 ? -0.978 -4.097 -36.017 1.00 91.56 336 GLN A O 1
ATOM 2800 N N . GLY A 1 337 ? 0.346 -3.741 -34.247 1.00 92.31 337 GLY A N 1
ATOM 2801 C CA . GLY A 1 337 ? -0.254 -2.459 -33.878 1.00 92.31 337 GLY A CA 1
ATOM 2802 C C . GLY A 1 337 ? -1.629 -2.574 -33.285 1.00 92.31 337 GLY A C 1
ATOM 2803 O O . GLY A 1 337 ? -2.501 -1.749 -33.551 1.00 92.31 337 GLY A O 1
ATOM 2804 N N . PHE A 1 338 ? -1.835 -3.629 -32.501 1.00 90.94 338 PHE A N 1
ATOM 2805 C CA . PHE A 1 338 ? -3.098 -3.923 -31.838 1.00 90.94 338 PHE A CA 1
ATOM 2806 C C . PHE A 1 338 ? -4.258 -4.179 -32.814 1.00 90.94 338 PHE A C 1
ATOM 2808 O O . PHE A 1 338 ? -5.401 -4.351 -32.374 1.00 90.94 338 PHE A O 1
ATOM 2815 N N . LYS A 1 339 ? -3.978 -4.245 -34.126 1.00 84.56 339 LYS A N 1
ATOM 2816 C CA . LYS A 1 339 ? -4.944 -4.612 -35.159 1.00 84.56 339 LYS A CA 1
ATOM 2817 C C . LYS A 1 339 ? -5.335 -6.071 -34.950 1.00 84.56 339 LYS A C 1
ATOM 2819 O O . LYS A 1 339 ? -4.484 -6.946 -34.844 1.00 84.56 339 LYS A O 1
ATOM 2824 N N . GLN A 1 340 ? -6.637 -6.324 -34.869 1.00 70.81 340 GLN A N 1
ATOM 2825 C CA . GLN A 1 340 ? -7.168 -7.684 -34.744 1.00 70.81 340 GLN A CA 1
ATOM 2826 C C . GLN A 1 340 ? -7.211 -8.404 -36.100 1.00 70.81 340 GLN A C 1
ATOM 2828 O O . GLN A 1 340 ? -7.082 -9.621 -36.155 1.00 70.81 340 GLN A O 1
ATOM 2833 N N . LYS A 1 341 ? -7.341 -7.641 -37.194 1.00 61.69 341 LYS A N 1
ATOM 2834 C CA . LYS A 1 341 ? -7.720 -8.149 -38.521 1.00 61.69 341 LYS A CA 1
ATOM 2835 C C . LYS A 1 341 ? -6.725 -9.113 -39.182 1.00 61.69 341 LYS A C 1
ATOM 2837 O O . LYS A 1 341 ? -7.110 -9.795 -40.117 1.00 61.69 341 LYS A O 1
ATOM 2842 N N . SER A 1 342 ? -5.472 -9.199 -38.741 1.00 55.59 342 SER A N 1
ATOM 2843 C CA . SER A 1 342 ? -4.436 -9.944 -39.474 1.00 55.59 342 SER A CA 1
ATOM 2844 C C . SER A 1 342 ? -4.214 -11.384 -39.005 1.00 55.59 342 SER A C 1
ATOM 2846 O O . SER A 1 342 ? -3.301 -12.042 -39.500 1.00 55.59 342 SER A O 1
ATOM 2848 N N . ASN A 1 343 ? -4.998 -11.907 -38.054 1.00 62.69 343 ASN A N 1
ATOM 2849 C CA . ASN A 1 343 ? -4.854 -13.304 -37.652 1.00 62.69 343 ASN A CA 1
ATOM 2850 C C . ASN A 1 343 ? -6.184 -13.880 -37.124 1.00 62.69 343 ASN A C 1
ATOM 2852 O O . ASN A 1 343 ? -6.521 -13.635 -35.968 1.00 62.69 343 ASN A O 1
ATOM 2856 N N . PRO A 1 344 ? -6.924 -14.676 -37.918 1.00 66.94 344 PRO A N 1
ATOM 2857 C CA . PRO A 1 344 ? -8.218 -15.233 -37.506 1.00 66.94 344 PRO A CA 1
ATOM 2858 C C . PRO A 1 344 ? -8.119 -16.106 -36.247 1.00 66.94 344 PRO A C 1
ATOM 2860 O O . PRO A 1 344 ? -9.009 -16.076 -35.399 1.00 66.94 344 PRO A O 1
ATOM 2863 N N . LYS A 1 345 ? -6.985 -16.793 -36.036 1.00 66.38 345 LYS A N 1
ATOM 2864 C CA . LYS A 1 345 ? -6.732 -17.533 -34.786 1.00 66.38 345 LYS A CA 1
ATOM 2865 C C . LYS A 1 345 ? -6.622 -16.591 -33.586 1.00 66.38 345 LYS A C 1
ATOM 2867 O O . LYS A 1 345 ? -7.017 -16.951 -32.480 1.00 66.38 345 LYS A O 1
ATOM 2872 N N . LEU A 1 346 ? -6.090 -15.383 -33.795 1.00 63.72 346 LEU A N 1
ATOM 2873 C CA . LEU A 1 346 ? -6.090 -14.348 -32.769 1.00 63.72 346 LEU A CA 1
ATOM 2874 C C . LEU A 1 346 ? -7.472 -13.770 -32.542 1.00 63.72 346 LEU A C 1
ATOM 2876 O O . LEU A 1 346 ? -7.797 -13.544 -31.386 1.00 63.72 346 LEU A O 1
ATOM 2880 N N . THR A 1 347 ? -8.271 -13.564 -33.588 1.00 67.44 347 THR A N 1
ATOM 2881 C CA . THR A 1 347 ? -9.661 -13.121 -33.441 1.00 67.44 347 THR A CA 1
ATOM 2882 C C . THR A 1 347 ? -10.407 -14.052 -32.496 1.00 67.44 347 THR A C 1
ATOM 2884 O O . THR A 1 347 ? -11.001 -13.550 -31.551 1.00 67.44 347 THR A O 1
ATOM 2887 N N . TYR A 1 348 ? -10.223 -15.374 -32.637 1.00 69.94 348 TYR A N 1
ATOM 2888 C CA . TYR A 1 348 ? -10.846 -16.337 -31.729 1.00 69.94 348 TYR A CA 1
ATOM 2889 C C . TYR A 1 348 ? -10.304 -16.258 -30.280 1.00 69.94 348 TYR A C 1
ATOM 2891 O O . TYR A 1 348 ? -11.001 -16.294 -29.272 1.00 69.94 348 TYR A O 1
ATOM 2899 N N . LEU A 1 349 ? -8.990 -16.090 -30.122 1.00 62.66 349 LEU A N 1
ATOM 2900 C CA . LEU A 1 349 ? -8.369 -15.925 -28.794 1.00 62.66 349 LEU A CA 1
ATOM 2901 C C . LEU A 1 349 ? -8.776 -14.631 -28.083 1.00 62.66 349 LEU A C 1
ATOM 2903 O O . LEU A 1 349 ? -8.694 -14.511 -26.854 1.00 62.66 349 LEU A O 1
ATOM 2907 N N . PHE A 1 350 ? -9.147 -13.647 -28.883 1.00 62.94 350 PHE A N 1
ATOM 2908 C CA . PHE A 1 350 ? -9.510 -12.303 -28.491 1.00 62.94 350 PHE A CA 1
ATOM 2909 C C . PHE A 1 350 ? -11.012 -12.046 -28.563 1.00 62.94 350 PHE A C 1
ATOM 2911 O O . PHE A 1 350 ? -11.384 -10.890 -28.337 1.00 62.94 350 PHE A O 1
ATOM 2918 N N . ASN A 1 351 ? -11.761 -13.126 -28.829 1.00 58.22 351 ASN A N 1
ATOM 2919 C CA . ASN A 1 351 ? -13.181 -13.291 -29.100 1.00 58.22 351 ASN A CA 1
ATOM 2920 C C . ASN A 1 351 ? -14.038 -12.061 -28.828 1.00 58.22 351 ASN A C 1
ATOM 2922 O O . ASN A 1 351 ? -14.210 -11.643 -27.675 1.00 58.22 351 ASN A O 1
ATOM 2926 N N . LEU A 1 352 ? -14.565 -11.542 -29.938 1.00 42.03 352 LEU A N 1
ATOM 2927 C CA . LEU A 1 352 ? -15.987 -11.756 -30.225 1.00 42.03 352 LEU A CA 1
ATOM 2928 C C . LEU A 1 352 ? -16.402 -13.191 -29.899 1.00 42.03 352 LEU A C 1
ATOM 2930 O O . LEU A 1 352 ? -15.786 -14.095 -30.496 1.00 42.03 352 LEU A O 1
#